Protein AF-A0A6A2WV75-F1 (afdb_monomer)

Organism: Hibiscus syriacus (NCBI:txid106335)

Structure (mmCIF, N/CA/C/O backbone):
data_AF-A0A6A2WV75-F1
#
_entry.id   AF-A0A6A2WV75-F1
#
loop_
_atom_site.group_PDB
_atom_site.id
_atom_site.type_symbol
_atom_site.label_atom_id
_atom_site.label_alt_id
_atom_site.label_comp_id
_atom_site.label_asym_id
_atom_site.label_entity_id
_atom_site.label_seq_id
_atom_site.pdbx_PDB_ins_code
_atom_site.Cartn_x
_atom_site.Cartn_y
_atom_site.Cartn_z
_atom_site.occupancy
_atom_site.B_iso_or_equiv
_atom_site.auth_seq_id
_atom_site.auth_comp_id
_atom_site.auth_asym_id
_atom_site.auth_atom_id
_atom_site.pdbx_PDB_model_num
ATOM 1 N N . MET A 1 1 ? -14.501 -17.070 7.225 1.00 62.25 1 MET A N 1
ATOM 2 C CA . MET A 1 1 ? -13.287 -17.453 6.462 1.00 62.25 1 MET A CA 1
ATOM 3 C C . MET A 1 1 ? -13.401 -17.203 4.954 1.00 62.25 1 MET A C 1
ATOM 5 O O . MET A 1 1 ? -12.520 -16.551 4.418 1.00 62.25 1 MET A O 1
ATOM 9 N N . ARG A 1 2 ? -14.470 -17.632 4.257 1.00 79.38 2 ARG A N 1
ATOM 10 C CA . ARG A 1 2 ? -14.582 -17.502 2.782 1.00 79.38 2 ARG A CA 1
ATOM 11 C C . ARG A 1 2 ? -14.585 -16.052 2.257 1.00 79.38 2 ARG A C 1
ATOM 13 O O . ARG A 1 2 ? -13.868 -15.759 1.312 1.00 79.38 2 ARG A O 1
ATOM 20 N N . VAL A 1 3 ? -15.308 -15.140 2.919 1.00 84.94 3 VAL A N 1
ATOM 21 C CA . VAL A 1 3 ? -15.357 -13.704 2.553 1.00 84.94 3 VAL A CA 1
ATOM 22 C C . VAL A 1 3 ? -14.004 -13.010 2.735 1.00 84.94 3 VAL A C 1
ATOM 24 O O . VAL A 1 3 ? -13.583 -12.259 1.866 1.00 84.94 3 VAL A O 1
ATOM 27 N N . LEU A 1 4 ? -13.288 -13.300 3.828 1.00 85.75 4 LEU A N 1
ATOM 28 C CA . LEU A 1 4 ? -11.970 -12.709 4.098 1.00 85.75 4 LEU A CA 1
ATOM 29 C C . LEU A 1 4 ? -10.937 -13.096 3.029 1.00 85.75 4 LEU A C 1
ATOM 31 O O . LEU A 1 4 ? -10.141 -12.256 2.620 1.00 85.75 4 LEU A O 1
ATOM 35 N N . ASN A 1 5 ? -10.983 -14.338 2.535 1.00 90.38 5 ASN A N 1
ATOM 36 C CA . ASN A 1 5 ? -10.108 -14.785 1.450 1.00 90.38 5 ASN A CA 1
ATOM 37 C C . ASN A 1 5 ? -10.404 -14.051 0.136 1.00 90.38 5 ASN A C 1
ATOM 39 O O . ASN A 1 5 ? -9.467 -13.626 -0.530 1.00 90.38 5 ASN A O 1
ATOM 43 N N . LEU A 1 6 ? -11.681 -13.840 -0.198 1.00 91.94 6 LEU A N 1
ATOM 44 C CA . LEU A 1 6 ? -12.079 -13.083 -1.391 1.00 91.94 6 LEU A CA 1
ATOM 45 C C . LEU A 1 6 ? -11.692 -11.603 -1.295 1.00 91.94 6 LEU A C 1
ATOM 47 O O . LEU A 1 6 ? -11.221 -11.028 -2.270 1.00 91.94 6 LEU A O 1
ATOM 51 N N . ILE A 1 7 ? -11.830 -10.990 -0.114 1.00 91.12 7 ILE A N 1
ATOM 52 C CA . ILE A 1 7 ? -11.356 -9.619 0.121 1.00 91.12 7 ILE A CA 1
ATOM 53 C C . ILE A 1 7 ? -9.837 -9.553 -0.059 1.00 91.12 7 ILE A C 1
ATOM 55 O O . ILE A 1 7 ? -9.338 -8.645 -0.715 1.00 91.12 7 ILE A O 1
ATOM 59 N N . ARG A 1 8 ? -9.090 -10.529 0.467 1.00 91.94 8 ARG A N 1
ATOM 60 C CA . ARG A 1 8 ? -7.637 -10.595 0.268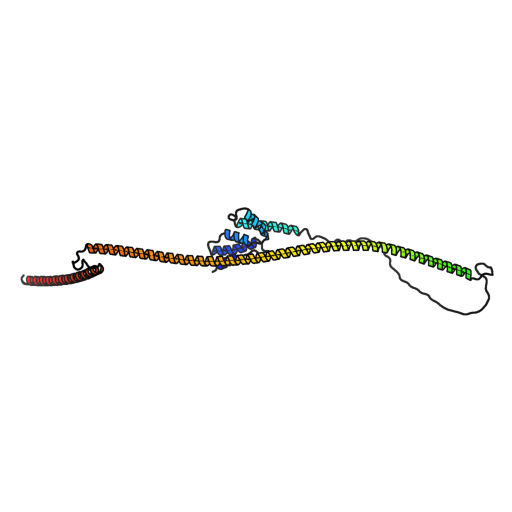 1.00 91.94 8 ARG A CA 1
ATOM 61 C C . ARG A 1 8 ? -7.272 -10.759 -1.209 1.00 91.94 8 ARG A C 1
ATOM 63 O O . ARG A 1 8 ? -6.348 -10.103 -1.675 1.00 91.94 8 ARG A O 1
ATOM 70 N N . GLU A 1 9 ? -7.988 -11.604 -1.944 1.00 92.38 9 GLU A N 1
ATOM 71 C CA . GLU A 1 9 ? -7.785 -11.801 -3.383 1.00 92.38 9 GLU A CA 1
ATOM 72 C C . GLU A 1 9 ? -8.078 -10.528 -4.184 1.00 92.38 9 GLU A C 1
ATOM 74 O O . GLU A 1 9 ? -7.277 -10.161 -5.043 1.00 92.38 9 GLU A O 1
ATOM 79 N N . TYR A 1 10 ? -9.163 -9.819 -3.853 1.00 94.62 10 TYR A N 1
ATOM 80 C CA . TYR A 1 10 ? -9.480 -8.495 -4.390 1.00 94.62 10 TYR A CA 1
ATOM 81 C C . TYR A 1 10 ? -8.347 -7.500 -4.120 1.00 94.62 10 TYR A C 1
ATOM 83 O O . TYR A 1 10 ? -7.915 -6.789 -5.027 1.00 94.62 10 TYR A O 1
ATOM 91 N N . GLU A 1 11 ? -7.819 -7.466 -2.893 1.00 93.94 11 GLU A N 1
ATOM 92 C CA . GLU A 1 11 ? -6.762 -6.517 -2.550 1.00 93.94 11 GLU A CA 1
ATOM 93 C C . GLU A 1 11 ? -5.436 -6.797 -3.265 1.00 93.94 11 GLU A C 1
ATOM 95 O O . GLU A 1 11 ? -4.695 -5.861 -3.564 1.00 93.94 11 GLU A O 1
ATOM 100 N N . MET A 1 12 ? -5.167 -8.050 -3.628 1.00 93.88 12 MET A N 1
ATOM 101 C CA . MET A 1 12 ? -3.982 -8.427 -4.403 1.00 93.88 12 MET A CA 1
ATOM 102 C C . MET A 1 12 ? -4.140 -8.224 -5.919 1.00 93.88 12 MET A C 1
ATOM 104 O O . MET A 1 12 ? -3.159 -8.379 -6.648 1.00 93.88 12 MET A O 1
ATOM 108 N N . GLN A 1 13 ? -5.332 -7.870 -6.420 1.00 94.75 13 GLN A N 1
ATOM 109 C CA . GLN A 1 13 ? -5.526 -7.614 -7.849 1.00 94.75 13 GLN A CA 1
ATOM 110 C C . GLN A 1 13 ? -4.719 -6.398 -8.310 1.00 94.75 13 GLN A C 1
ATOM 112 O O . GLN A 1 13 ? -4.788 -5.318 -7.719 1.00 94.75 13 GLN A O 1
ATOM 117 N N . ARG A 1 14 ? -3.984 -6.586 -9.409 1.00 94.31 14 ARG A N 1
ATOM 118 C CA . ARG A 1 14 ? -3.340 -5.530 -10.194 1.00 94.31 14 ARG A CA 1
ATOM 119 C C . ARG A 1 14 ? -3.461 -5.865 -11.677 1.00 94.31 14 ARG A C 1
ATOM 121 O O . ARG A 1 14 ? -3.489 -7.047 -12.044 1.00 94.31 14 ARG A O 1
ATOM 128 N N . MET A 1 15 ? -3.545 -4.836 -12.509 1.00 95.81 15 MET A N 1
ATOM 129 C CA . MET A 1 15 ? -3.592 -4.998 -13.956 1.00 95.81 15 MET A CA 1
ATOM 130 C C . MET A 1 15 ? -2.183 -5.252 -14.500 1.00 95.81 15 MET A C 1
ATOM 132 O O . MET A 1 15 ? -1.214 -4.647 -14.040 1.00 95.81 15 MET A O 1
ATOM 136 N N . LYS A 1 16 ? -2.051 -6.160 -15.471 1.00 92.38 16 LYS A N 1
ATOM 137 C CA . LYS A 1 16 ? -0.760 -6.428 -16.131 1.00 92.38 16 LYS A CA 1
ATOM 138 C C . LYS A 1 16 ? -0.515 -5.466 -17.294 1.00 92.38 16 LYS A C 1
ATOM 140 O O . LYS A 1 16 ? -1.450 -4.963 -17.912 1.00 92.38 16 LYS A O 1
ATOM 145 N N . GLU A 1 17 ? 0.750 -5.294 -17.677 1.00 88.69 17 GLU A N 1
ATOM 146 C CA . GLU A 1 17 ? 1.106 -4.443 -18.821 1.00 88.69 17 GLU A CA 1
ATOM 147 C C . GLU A 1 17 ? 0.501 -4.924 -20.148 1.00 88.69 17 GLU A C 1
ATOM 149 O O . GLU A 1 17 ? 0.105 -4.107 -20.972 1.00 88.69 17 GLU A O 1
ATOM 154 N N . SER A 1 18 ? 0.385 -6.236 -20.345 1.00 87.12 18 SER A N 1
ATOM 155 C CA . SER A 1 18 ? -0.169 -6.839 -21.564 1.00 87.12 18 SER A CA 1
ATOM 156 C C . SER A 1 18 ? -1.683 -7.054 -21.529 1.00 87.12 18 SER A C 1
ATOM 158 O O . SER A 1 18 ? -2.248 -7.513 -22.513 1.00 87.12 18 SER A O 1
ATOM 160 N N . GLU A 1 19 ? -2.321 -6.817 -20.386 1.00 91.56 19 GLU A N 1
ATOM 161 C CA . GLU A 1 19 ? -3.750 -7.053 -20.192 1.00 91.56 19 GLU A CA 1
ATOM 162 C C . GLU A 1 19 ? -4.569 -5.852 -20.675 1.00 91.56 19 GLU A C 1
ATOM 164 O O . GLU A 1 19 ? -4.123 -4.707 -20.563 1.00 91.56 19 GLU A O 1
ATOM 169 N N . THR A 1 20 ? -5.765 -6.113 -21.202 1.00 93.31 20 THR A N 1
ATOM 170 C 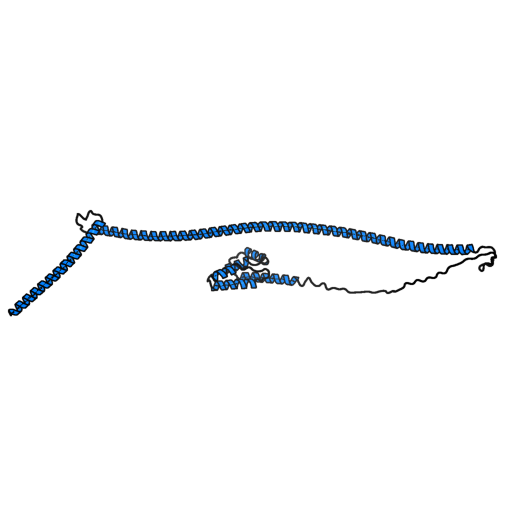CA . THR A 1 20 ? -6.726 -5.073 -21.600 1.00 93.31 20 THR A CA 1
ATOM 171 C C . THR A 1 20 ? -7.576 -4.609 -20.418 1.00 93.31 20 THR A C 1
ATOM 173 O O . THR A 1 20 ? -7.800 -5.350 -19.457 1.00 93.31 20 THR A O 1
ATOM 176 N N . ILE A 1 21 ? -8.109 -3.385 -20.482 1.00 93.88 21 ILE A N 1
A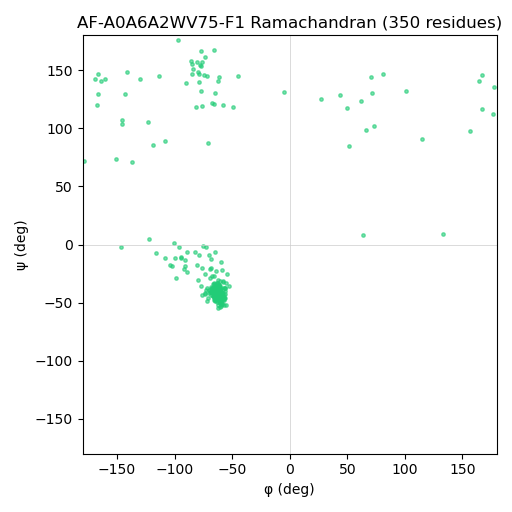TOM 177 C CA . ILE A 1 21 ? -8.971 -2.843 -19.417 1.00 93.88 21 ILE A CA 1
ATOM 178 C C . ILE A 1 21 ? -10.184 -3.743 -19.177 1.00 93.88 21 ILE A C 1
ATOM 180 O O . ILE A 1 21 ? -10.593 -3.939 -18.033 1.00 93.88 21 ILE A O 1
ATOM 184 N N . LYS A 1 22 ? -10.737 -4.320 -20.248 1.00 93.62 22 LYS A N 1
ATOM 185 C CA . LYS A 1 22 ? -11.881 -5.229 -20.174 1.00 93.62 22 LYS A CA 1
ATOM 186 C C . LYS A 1 22 ? -11.548 -6.488 -19.371 1.00 93.62 22 LYS A C 1
ATOM 188 O O . LYS A 1 22 ? -12.220 -6.750 -18.378 1.00 93.62 22 LYS A O 1
ATOM 193 N N . GLU A 1 23 ? -10.483 -7.200 -19.740 1.00 94.25 23 GLU A N 1
ATOM 194 C CA . GLU A 1 23 ? -10.038 -8.424 -19.053 1.00 94.25 23 GLU A CA 1
ATOM 195 C C . GLU A 1 23 ? -9.774 -8.184 -17.562 1.00 94.25 23 GLU A C 1
ATOM 197 O O . GLU A 1 23 ? -10.209 -8.968 -16.710 1.00 94.25 23 GLU A O 1
ATOM 202 N N . TYR A 1 24 ? -9.131 -7.059 -17.239 1.00 96.50 24 TYR A N 1
ATOM 203 C CA . TYR A 1 24 ? -8.875 -6.679 -15.856 1.00 96.50 24 TYR A CA 1
ATOM 204 C C . TYR A 1 24 ? -10.171 -6.390 -15.090 1.00 96.50 24 TYR A C 1
ATOM 206 O O . TYR A 1 24 ? -10.371 -6.895 -13.981 1.00 96.50 24 TYR A O 1
ATOM 214 N N . SER A 1 25 ? -11.068 -5.599 -15.687 1.00 95.19 25 SER A N 1
ATOM 215 C CA . SER A 1 25 ? -12.339 -5.233 -15.065 1.00 95.19 25 SER A CA 1
ATOM 216 C C . SER A 1 25 ? -13.241 -6.445 -14.828 1.00 95.19 25 SER A C 1
ATOM 218 O O . SER A 1 25 ? -13.829 -6.552 -13.754 1.00 95.19 25 SER A O 1
ATOM 220 N N . ASP A 1 26 ? -13.273 -7.401 -15.762 1.00 95.62 26 ASP A N 1
ATOM 221 C CA . ASP A 1 26 ? -14.077 -8.622 -15.666 1.00 95.62 26 ASP A CA 1
ATOM 222 C C . ASP A 1 26 ? -13.586 -9.517 -14.516 1.00 95.62 26 ASP A C 1
ATOM 224 O O . ASP A 1 26 ? -14.380 -10.001 -13.704 1.00 95.62 26 ASP A O 1
ATOM 228 N N . ARG A 1 27 ? -12.262 -9.682 -14.381 1.00 96.19 27 ARG A N 1
ATOM 229 C CA . ARG A 1 27 ? -11.648 -10.394 -13.248 1.00 96.19 27 ARG A CA 1
ATOM 230 C C . ARG A 1 27 ? -11.976 -9.739 -11.911 1.00 96.19 27 ARG A C 1
ATOM 232 O O . ARG A 1 27 ? -12.384 -10.423 -10.971 1.00 96.19 27 ARG A O 1
ATOM 239 N N . LEU A 1 28 ? -11.782 -8.424 -11.819 1.00 95.38 28 LEU A N 1
ATOM 240 C CA . LEU A 1 28 ? -12.013 -7.670 -10.591 1.00 95.38 28 LEU A CA 1
ATOM 241 C C . LEU A 1 28 ? -13.490 -7.755 -10.174 1.00 95.38 28 LEU A C 1
ATOM 243 O O . LEU A 1 28 ? -13.793 -8.068 -9.022 1.00 95.38 28 LEU A O 1
ATOM 247 N N . LEU A 1 29 ? -14.406 -7.557 -11.126 1.00 95.06 29 LEU A N 1
ATOM 248 C CA . LEU A 1 29 ? -15.849 -7.643 -10.905 1.00 95.06 29 LEU A CA 1
ATOM 249 C C . LEU A 1 29 ? -16.314 -9.053 -10.549 1.00 95.06 29 LEU A C 1
ATOM 251 O O . LEU A 1 29 ? -17.213 -9.189 -9.723 1.00 95.06 29 LEU A O 1
ATOM 255 N N . SER A 1 30 ? -15.694 -10.101 -11.095 1.00 95.88 30 SER A N 1
ATOM 256 C CA . SER A 1 30 ? -15.989 -11.484 -10.707 1.00 95.88 30 SER A CA 1
ATOM 257 C C . SER A 1 30 ? -15.778 -11.704 -9.203 1.00 95.88 30 SER A C 1
ATOM 259 O O . SER A 1 30 ? -16.663 -12.231 -8.525 1.00 95.88 30 SER A O 1
ATOM 261 N N . ILE A 1 31 ? -14.656 -11.227 -8.651 1.00 93.75 31 ILE A N 1
ATOM 262 C CA . ILE A 1 31 ? -14.369 -11.325 -7.209 1.00 93.75 31 ILE A CA 1
ATOM 263 C C . ILE A 1 31 ? -15.360 -10.473 -6.410 1.00 93.75 31 ILE A C 1
ATOM 265 O O . ILE A 1 31 ? -15.935 -10.945 -5.430 1.00 93.75 31 ILE A O 1
ATOM 269 N N . VAL A 1 32 ? -15.610 -9.232 -6.840 1.00 93.69 32 VAL A N 1
ATOM 270 C CA . VAL A 1 32 ? -16.555 -8.330 -6.161 1.00 93.69 32 VAL A CA 1
ATOM 271 C C . VAL A 1 32 ? -17.964 -8.917 -6.121 1.00 93.69 32 VAL A C 1
ATOM 273 O O . VAL A 1 32 ? -18.617 -8.862 -5.081 1.00 93.69 32 VAL A O 1
ATOM 276 N N . ASN A 1 33 ? -18.431 -9.520 -7.212 1.00 93.31 33 ASN A N 1
ATOM 277 C CA . ASN A 1 33 ? -19.741 -10.160 -7.268 1.00 93.31 33 ASN A CA 1
ATOM 278 C C . ASN A 1 33 ? -19.823 -11.340 -6.292 1.00 93.31 33 ASN A C 1
ATOM 280 O O . ASN A 1 33 ? -20.816 -11.474 -5.581 1.00 93.31 33 ASN A O 1
ATOM 284 N N . GLN A 1 34 ? -18.763 -12.144 -6.167 1.00 91.25 34 GLN A N 1
ATOM 285 C CA . GLN A 1 34 ? -18.698 -13.205 -5.156 1.00 91.25 34 GLN A CA 1
ATOM 286 C C . GLN A 1 34 ? -18.712 -12.652 -3.724 1.00 91.25 34 GLN A C 1
ATOM 288 O O . GLN A 1 34 ? -19.365 -13.226 -2.852 1.00 91.25 34 GLN A O 1
ATOM 293 N N . VAL A 1 35 ? -18.041 -11.523 -3.474 1.00 91.19 35 VAL A N 1
ATOM 294 C CA . VAL A 1 35 ? -18.087 -10.838 -2.173 1.00 91.19 35 VAL A CA 1
ATOM 295 C C . VAL A 1 35 ? -19.493 -10.313 -1.885 1.00 91.19 35 VAL A C 1
ATOM 297 O O . VAL A 1 35 ? -19.997 -10.562 -0.796 1.00 91.19 35 VAL A O 1
ATOM 300 N N . ARG A 1 36 ? -20.154 -9.665 -2.853 1.00 92.19 36 ARG A N 1
ATOM 301 C CA . ARG A 1 36 ? -21.524 -9.127 -2.729 1.00 92.19 36 ARG A CA 1
ATOM 302 C C . ARG A 1 36 ? -22.579 -10.201 -2.466 1.00 92.19 36 ARG A C 1
ATOM 304 O O . ARG A 1 36 ? -23.545 -9.955 -1.753 1.00 92.19 36 ARG A O 1
ATOM 311 N N . LEU A 1 37 ? -22.394 -11.399 -3.020 1.00 89.75 37 LEU A N 1
ATOM 312 C CA . LEU A 1 37 ? -23.280 -12.539 -2.759 1.00 89.75 37 LEU A CA 1
ATOM 313 C C . LEU A 1 37 ? -23.157 -13.065 -1.321 1.00 89.75 37 LEU A C 1
ATOM 315 O O . LEU A 1 37 ? -24.113 -13.619 -0.787 1.00 89.75 37 LEU A O 1
ATOM 319 N N . LEU A 1 38 ? -21.985 -12.911 -0.698 1.00 85.31 38 LEU A N 1
ATOM 320 C CA . LEU A 1 38 ? -21.694 -13.423 0.644 1.00 85.31 38 LEU A CA 1
ATOM 321 C C . LEU A 1 38 ? -21.745 -12.343 1.739 1.00 85.31 38 LEU A C 1
ATOM 323 O O . LEU A 1 38 ? -21.825 -12.675 2.920 1.00 85.31 38 LEU A O 1
ATOM 327 N N . SER A 1 39 ? -21.668 -11.067 1.364 1.00 72.06 39 SER A N 1
ATOM 328 C CA . SER A 1 39 ? -21.646 -9.896 2.239 1.00 72.06 39 SER A CA 1
ATOM 329 C C . SER A 1 39 ? -22.437 -8.771 1.578 1.00 72.06 39 SER A C 1
ATOM 331 O O . SER A 1 39 ? -22.193 -8.450 0.420 1.00 72.06 39 SER A O 1
ATOM 333 N N . LYS A 1 40 ? -23.376 -8.155 2.303 1.00 62.78 40 LYS A N 1
ATOM 334 C CA . LYS A 1 40 ? -24.349 -7.214 1.721 1.00 62.78 40 LYS A CA 1
ATOM 335 C C . LYS A 1 40 ? -23.727 -5.897 1.224 1.00 62.78 40 LYS A C 1
ATOM 337 O O . LYS A 1 40 ? -24.304 -5.258 0.350 1.00 62.78 40 LYS A O 1
ATOM 342 N N . ASP A 1 41 ? -22.529 -5.545 1.699 1.00 76.00 41 ASP A N 1
ATOM 343 C CA . ASP A 1 41 ? -21.952 -4.215 1.487 1.00 76.00 41 ASP A CA 1
ATOM 344 C C . ASP A 1 41 ? -20.578 -4.266 0.790 1.00 76.00 41 ASP A C 1
ATOM 346 O O . ASP A 1 41 ? -19.555 -4.594 1.394 1.00 76.00 41 ASP A O 1
ATOM 350 N N . PHE A 1 42 ? -20.547 -3.906 -0.500 1.00 87.12 42 PHE A N 1
ATOM 351 C CA . PHE A 1 42 ? -19.320 -3.608 -1.252 1.00 87.12 42 PHE A CA 1
ATOM 352 C C . PHE A 1 42 ? -19.608 -2.501 -2.276 1.00 87.12 42 PHE A C 1
ATOM 354 O O . PHE A 1 42 ? -20.274 -2.746 -3.285 1.00 87.12 42 PHE A O 1
ATOM 361 N N . SER A 1 43 ? -19.166 -1.271 -2.000 1.00 90.88 43 SER A N 1
ATOM 362 C CA . SER A 1 43 ? -19.543 -0.075 -2.767 1.00 90.88 43 SER A CA 1
ATOM 363 C C . SER A 1 43 ? -18.777 0.066 -4.087 1.00 90.88 43 SER A C 1
ATOM 365 O O . SER A 1 43 ? -17.593 -0.261 -4.164 1.00 90.88 43 SER A O 1
ATOM 367 N N . ASP A 1 44 ? -19.429 0.620 -5.116 1.00 90.38 44 ASP A N 1
ATOM 368 C CA . ASP A 1 44 ? -18.791 0.898 -6.416 1.00 90.38 44 ASP A CA 1
ATOM 369 C C . ASP A 1 44 ? -17.646 1.913 -6.302 1.00 90.38 44 ASP A C 1
ATOM 371 O O . ASP A 1 44 ? -16.648 1.800 -7.008 1.00 90.38 44 ASP A O 1
ATOM 375 N N . SER A 1 45 ? -17.731 2.844 -5.345 1.00 90.25 45 SER A N 1
ATOM 376 C CA . SER A 1 45 ? -16.658 3.799 -5.040 1.00 90.25 45 SER A CA 1
ATOM 377 C C . SER A 1 45 ? -15.334 3.100 -4.697 1.00 90.25 45 SER A C 1
ATOM 379 O O . SER A 1 45 ? -14.276 3.503 -5.182 1.00 90.25 45 SER A O 1
ATOM 381 N N . ARG A 1 46 ? -15.380 1.989 -3.944 1.00 91.12 46 ARG A N 1
ATOM 382 C CA . ARG A 1 46 ? -14.181 1.197 -3.623 1.00 91.12 46 ARG A CA 1
ATOM 383 C C . ARG A 1 46 ? -13.587 0.524 -4.863 1.00 91.12 46 ARG A C 1
ATOM 385 O O . ARG A 1 46 ? -12.370 0.377 -4.950 1.00 91.12 46 ARG A O 1
ATOM 392 N N . ILE A 1 47 ? -14.431 0.123 -5.813 1.00 92.81 47 ILE A N 1
ATOM 393 C CA . ILE A 1 47 ? -14.012 -0.499 -7.077 1.00 92.81 47 ILE A CA 1
ATOM 394 C C . ILE A 1 47 ? -13.340 0.544 -7.971 1.00 92.81 47 ILE A C 1
ATOM 396 O O . ILE A 1 47 ? -12.256 0.297 -8.491 1.00 92.81 47 ILE A O 1
ATOM 400 N N . VAL A 1 48 ? -13.947 1.726 -8.092 1.00 91.44 48 VAL A N 1
ATOM 401 C CA . VAL A 1 48 ? -13.402 2.874 -8.832 1.00 91.44 48 VAL A CA 1
ATOM 402 C C . VAL A 1 48 ? -12.008 3.237 -8.322 1.00 91.44 48 VAL A C 1
ATOM 404 O O . VAL A 1 48 ? -11.059 3.260 -9.104 1.00 91.44 48 VAL A O 1
ATOM 407 N N . GLN A 1 49 ? -11.854 3.423 -7.006 1.00 90.94 49 GLN A N 1
ATOM 408 C CA . GLN A 1 49 ? -10.551 3.705 -6.392 1.00 90.94 49 GLN A CA 1
ATOM 409 C C . GLN A 1 49 ? -9.539 2.589 -6.663 1.00 90.94 49 GLN A C 1
ATOM 411 O O . GLN A 1 49 ? -8.390 2.863 -7.005 1.00 90.94 49 GLN A O 1
ATOM 416 N N . LYS A 1 50 ? -9.965 1.322 -6.555 1.00 94.25 50 LYS A N 1
ATOM 417 C CA . LYS A 1 50 ? -9.090 0.183 -6.836 1.00 94.25 50 LYS A CA 1
ATOM 418 C C . LYS A 1 50 ? -8.575 0.222 -8.265 1.00 94.25 50 LYS A C 1
ATOM 420 O O . LYS A 1 50 ? -7.374 0.064 -8.451 1.00 94.25 50 LYS A O 1
ATOM 425 N N . ILE A 1 51 ? -9.441 0.452 -9.251 1.00 93.62 51 ILE A N 1
ATOM 426 C CA . ILE A 1 51 ? -9.055 0.530 -10.664 1.00 93.62 51 ILE A CA 1
ATOM 427 C C . ILE A 1 51 ? -8.035 1.653 -10.865 1.00 93.62 51 ILE A C 1
ATOM 429 O O . ILE A 1 51 ? -6.946 1.377 -11.353 1.00 93.62 51 ILE A O 1
ATOM 433 N N . LEU A 1 52 ? -8.324 2.873 -10.409 1.00 91.12 52 LEU A N 1
ATOM 434 C CA . LEU A 1 52 ? -7.431 4.026 -10.590 1.00 91.12 52 LEU A CA 1
ATOM 435 C C . LEU A 1 52 ? -6.017 3.795 -10.029 1.00 91.12 52 LEU A C 1
ATOM 437 O O . LEU A 1 52 ? -5.045 4.184 -10.661 1.00 91.12 52 LEU A O 1
ATOM 441 N N . VAL A 1 53 ? -5.891 3.104 -8.891 1.00 93.19 53 VAL A N 1
ATOM 442 C CA . VAL A 1 53 ? -4.593 2.831 -8.238 1.00 93.19 53 VAL A CA 1
ATOM 443 C C . VAL A 1 53 ? -3.835 1.645 -8.862 1.00 93.19 53 VAL A C 1
ATOM 445 O O . VAL A 1 53 ? -2.641 1.463 -8.624 1.00 93.19 53 VAL A O 1
ATOM 448 N N . THR A 1 54 ? -4.509 0.780 -9.623 1.00 95.19 54 THR A N 1
ATOM 449 C CA . THR A 1 54 ? -3.946 -0.515 -10.062 1.00 95.19 54 THR A CA 1
ATOM 450 C C . THR A 1 54 ? -3.769 -0.663 -11.566 1.00 95.19 54 THR A C 1
ATOM 452 O O . THR A 1 54 ? -3.184 -1.664 -11.994 1.00 95.19 54 THR A O 1
ATOM 455 N N . ILE A 1 55 ? -4.260 0.294 -12.355 1.00 93.94 55 ILE A N 1
ATOM 456 C CA . ILE A 1 55 ? -4.032 0.339 -13.800 1.00 93.94 55 ILE A CA 1
ATOM 457 C C . ILE A 1 55 ? -2.614 0.849 -14.134 1.00 93.94 55 ILE A C 1
ATOM 459 O O . ILE A 1 55 ? -2.026 1.576 -13.337 1.00 93.94 55 ILE A O 1
ATOM 463 N N . PRO A 1 56 ? -2.033 0.470 -15.289 1.00 92.94 56 PRO A N 1
ATOM 464 C CA . PRO A 1 56 ? -0.644 0.803 -15.622 1.00 92.94 56 PRO A CA 1
ATOM 465 C C . PRO A 1 56 ? -0.407 2.273 -16.009 1.00 92.94 56 PRO A C 1
ATOM 467 O O . PRO A 1 56 ? -1.322 2.955 -16.474 1.00 92.94 56 PRO A O 1
ATOM 470 N N . GLU A 1 57 ? 0.856 2.718 -15.950 1.00 90.31 57 GLU A N 1
ATOM 471 C CA . GLU A 1 57 ? 1.310 4.110 -16.188 1.00 90.31 57 GLU A CA 1
ATOM 472 C C . GLU A 1 57 ? 0.858 4.694 -17.541 1.00 90.31 57 GLU A C 1
ATOM 474 O O . GLU A 1 57 ? 0.666 5.897 -17.703 1.00 90.31 57 GLU A O 1
ATOM 479 N N . ARG A 1 58 ? 0.588 3.854 -18.543 1.00 87.69 58 ARG A N 1
ATOM 480 C CA . ARG A 1 58 ? 0.037 4.307 -19.834 1.00 87.69 58 ARG A CA 1
ATOM 481 C C . ARG A 1 58 ? -1.321 5.023 -19.726 1.00 87.69 58 ARG A C 1
ATOM 483 O O . ARG A 1 58 ? -1.737 5.662 -20.694 1.00 87.69 58 ARG A O 1
ATOM 490 N N . PHE A 1 59 ? -2.010 4.913 -18.589 1.00 90.31 59 PHE A N 1
ATOM 491 C CA . PHE A 1 59 ? -3.254 5.621 -18.289 1.00 90.31 59 PHE A CA 1
ATOM 492 C C . PHE A 1 59 ? -3.056 6.852 -17.386 1.00 90.31 59 PHE A C 1
ATOM 494 O O . PHE A 1 59 ? -4.030 7.555 -17.130 1.00 90.31 59 PHE A O 1
ATOM 501 N N . GLU A 1 60 ? -1.824 7.180 -16.979 1.00 87.75 60 GLU A N 1
ATOM 502 C CA . GLU A 1 60 ? -1.523 8.248 -16.009 1.00 87.75 60 GLU A CA 1
ATOM 503 C C . GLU A 1 60 ? -2.074 9.609 -16.446 1.00 87.75 60 GLU A C 1
ATOM 505 O O . GLU A 1 60 ? -2.781 10.281 -15.704 1.00 87.75 60 GLU A O 1
ATOM 510 N N . SER A 1 61 ? -1.868 9.972 -17.716 1.00 84.75 61 SER A N 1
ATOM 511 C CA . SER A 1 61 ? -2.413 11.215 -18.288 1.00 84.75 61 SER A CA 1
ATOM 512 C C . SER A 1 61 ? -3.944 11.322 -18.196 1.00 84.75 61 SER A C 1
ATOM 514 O O . SER A 1 61 ? -4.484 12.423 -18.055 1.00 84.75 61 SER A O 1
ATOM 516 N N . MET A 1 62 ? -4.653 10.190 -18.263 1.00 85.94 62 MET A N 1
ATOM 517 C CA . MET A 1 62 ? -6.105 10.136 -18.106 1.00 85.94 62 MET A CA 1
ATOM 518 C C . MET A 1 62 ? -6.490 10.280 -16.633 1.00 85.94 62 MET A C 1
ATOM 520 O O . MET A 1 62 ? -7.408 11.040 -16.341 1.00 85.94 62 MET A O 1
ATOM 524 N N . ILE A 1 63 ? -5.777 9.605 -15.722 1.00 86.06 63 ILE A N 1
ATOM 525 C CA . ILE A 1 63 ? -5.974 9.726 -14.269 1.00 86.06 63 ILE A CA 1
ATOM 526 C C . ILE A 1 63 ? -5.804 11.188 -13.845 1.00 86.06 63 ILE A C 1
ATOM 528 O O . ILE A 1 63 ? -6.732 11.760 -13.281 1.00 86.06 63 ILE A O 1
ATOM 532 N N . SER A 1 64 ? -4.699 11.840 -14.225 1.00 85.88 64 SER A N 1
ATOM 533 C CA . SER A 1 64 ? -4.464 13.255 -13.905 1.00 85.88 64 SER A CA 1
ATOM 534 C C . SER A 1 64 ? -5.545 14.175 -14.483 1.00 85.88 64 SER A C 1
ATOM 536 O O . SER A 1 64 ? -5.933 15.161 -13.861 1.00 85.88 64 SER A O 1
ATOM 538 N N . SER A 1 65 ? -6.055 13.878 -15.683 1.00 82.25 65 SER A N 1
ATOM 539 C CA . SER A 1 65 ? -7.157 14.651 -16.276 1.00 82.25 65 SER A CA 1
ATOM 540 C C . SER A 1 65 ? -8.453 14.481 -15.479 1.00 82.25 65 SER A C 1
ATOM 542 O O . SER A 1 65 ? -9.174 15.452 -15.255 1.00 82.25 65 SER A O 1
ATOM 544 N N . LEU A 1 66 ? -8.720 13.260 -15.013 1.00 80.06 66 LEU A N 1
ATOM 545 C CA . LEU A 1 66 ? -9.873 12.926 -14.190 1.00 80.06 66 LEU A CA 1
ATOM 546 C C . LEU A 1 66 ? -9.813 13.657 -12.840 1.00 80.06 66 LEU A C 1
ATOM 548 O O . LEU A 1 66 ? -10.781 14.311 -12.457 1.00 80.06 66 LEU A O 1
ATOM 552 N N . GLU A 1 67 ? -8.661 13.612 -12.165 1.00 77.94 67 GLU A N 1
ATOM 553 C CA . GLU A 1 67 ? -8.404 14.284 -10.882 1.00 77.94 67 GLU A CA 1
ATOM 554 C C . GLU A 1 67 ? -8.588 15.803 -10.974 1.00 77.94 67 GLU A C 1
ATOM 556 O O . GLU A 1 67 ? -9.240 16.410 -10.122 1.00 77.94 67 GLU A O 1
ATOM 561 N N . ASN A 1 68 ? -8.077 16.416 -12.044 1.00 75.44 68 ASN A N 1
ATOM 562 C CA . ASN A 1 68 ? -8.156 17.861 -12.256 1.00 75.44 68 ASN A CA 1
ATOM 563 C C . ASN A 1 68 ? -9.557 18.348 -12.658 1.00 75.44 68 ASN A C 1
ATOM 565 O O . ASN A 1 68 ? -9.893 19.507 -12.414 1.00 75.44 68 ASN A O 1
ATOM 569 N N . SER A 1 69 ? -10.381 17.487 -13.264 1.00 71.19 69 SER A N 1
ATOM 570 C CA . SER A 1 69 ? -11.703 17.866 -13.785 1.00 71.19 69 SER A CA 1
ATOM 571 C C . SER A 1 69 ? -12.793 18.061 -12.720 1.00 71.19 69 SER A C 1
ATOM 573 O O . SER A 1 69 ? -13.884 18.487 -13.077 1.00 71.19 69 SER A O 1
ATOM 575 N N . LYS A 1 70 ? -12.477 17.843 -11.429 1.00 55.03 70 LYS A N 1
ATOM 576 C CA . LYS A 1 70 ? -13.394 17.945 -10.275 1.00 55.03 70 LYS A CA 1
ATOM 577 C C . LYS A 1 70 ? -14.688 17.148 -10.474 1.00 55.03 70 LYS A C 1
ATOM 579 O O . LYS A 1 70 ? -15.700 17.705 -10.858 1.00 55.03 70 LYS A O 1
ATOM 584 N N . ASP A 1 71 ? -14.621 15.859 -10.149 1.00 54.16 71 ASP A N 1
ATOM 585 C CA . ASP A 1 71 ? -15.613 15.157 -9.317 1.00 54.16 71 ASP A CA 1
ATOM 586 C C . ASP A 1 71 ? -15.193 13.681 -9.129 1.00 54.16 71 ASP A C 1
ATOM 588 O O . ASP A 1 71 ? -15.794 12.738 -9.645 1.00 54.16 71 ASP A O 1
ATOM 592 N N . MET A 1 72 ? -14.140 13.444 -8.335 1.00 58.06 72 MET A N 1
ATOM 593 C CA . MET A 1 72 ? -13.727 12.079 -7.943 1.00 58.06 72 MET A CA 1
ATOM 594 C C . MET A 1 72 ? -14.835 11.311 -7.198 1.00 58.06 72 MET A C 1
ATOM 596 O O . MET A 1 72 ? -14.820 10.084 -7.149 1.00 58.06 72 MET A O 1
ATOM 600 N N . SER A 1 73 ? -15.793 12.032 -6.606 1.00 61.38 73 SER A N 1
ATOM 601 C CA . SER A 1 73 ? -16.941 11.473 -5.891 1.00 61.38 73 SER A CA 1
ATOM 602 C C . SER A 1 73 ? -18.180 11.242 -6.761 1.00 61.38 73 SER A C 1
ATOM 604 O O . SER A 1 73 ? -19.091 10.567 -6.288 1.00 61.38 73 SER A O 1
ATOM 606 N N . SER A 1 74 ? -18.246 11.780 -7.988 1.00 70.25 74 SER A N 1
ATOM 607 C CA . SER A 1 74 ? -19.415 11.610 -8.869 1.00 70.25 74 SER A CA 1
ATOM 608 C C . SER A 1 74 ? -19.193 10.610 -9.999 1.00 70.25 74 SER A C 1
ATOM 610 O O . SER A 1 74 ? -20.177 10.160 -10.581 1.00 70.25 74 SER A O 1
ATOM 612 N N . ILE A 1 75 ? -17.940 10.259 -10.318 1.00 82.44 75 ILE A N 1
ATOM 613 C CA . ILE A 1 75 ? -17.680 9.330 -11.415 1.00 82.44 75 ILE A CA 1
ATOM 614 C C . ILE A 1 75 ? -18.216 7.937 -11.092 1.00 82.44 75 ILE A C 1
ATOM 616 O O . ILE A 1 75 ? -17.828 7.280 -10.121 1.00 82.44 75 ILE A O 1
ATOM 620 N N . THR A 1 76 ? -19.120 7.469 -11.942 1.00 88.50 76 THR A N 1
ATOM 621 C CA . THR A 1 76 ? -19.666 6.122 -11.840 1.00 88.50 76 THR A CA 1
ATOM 622 C C . THR A 1 76 ? -18.670 5.099 -12.382 1.00 88.50 76 THR A C 1
ATOM 624 O O . THR A 1 76 ? -17.844 5.381 -13.255 1.00 88.50 76 THR A O 1
ATOM 627 N N . LEU A 1 77 ? -18.764 3.856 -11.902 1.00 90.44 77 LEU A N 1
ATOM 628 C CA . LEU A 1 77 ? -17.918 2.763 -12.389 1.00 90.44 77 LEU A CA 1
ATOM 629 C C . LEU A 1 77 ? -18.031 2.575 -13.914 1.00 90.44 77 LEU A C 1
ATOM 631 O O . LEU A 1 77 ? -17.033 2.311 -14.582 1.00 90.44 77 LEU A O 1
ATOM 635 N N . ALA A 1 78 ? -19.234 2.742 -14.466 1.00 89.38 78 ALA A N 1
ATOM 636 C CA . ALA A 1 78 ? -19.482 2.616 -15.897 1.00 89.38 78 ALA A CA 1
ATOM 637 C C . ALA A 1 78 ? -18.793 3.727 -16.705 1.00 89.38 78 ALA A C 1
ATOM 639 O O . ALA A 1 78 ? -18.161 3.442 -17.721 1.00 89.38 78 ALA A O 1
ATOM 640 N N . GLU A 1 79 ? -18.872 4.979 -16.248 1.00 88.81 79 GLU A N 1
ATOM 641 C CA . GLU A 1 79 ? -18.195 6.110 -16.894 1.00 88.81 79 GLU A CA 1
ATOM 642 C C . GLU A 1 79 ? -16.678 5.922 -16.904 1.00 88.81 79 GLU A C 1
ATOM 644 O O . GLU A 1 79 ? -16.050 6.102 -17.950 1.00 88.81 79 GLU A O 1
ATOM 649 N N . LEU A 1 80 ? -16.097 5.482 -15.781 1.00 91.00 80 LEU A N 1
ATOM 650 C CA . LEU A 1 80 ? -14.666 5.197 -15.693 1.00 91.00 80 LEU A CA 1
ATOM 651 C C . LEU A 1 80 ? -14.243 4.112 -16.693 1.00 91.00 80 LEU A C 1
ATOM 653 O O . LEU A 1 80 ? -13.295 4.309 -17.454 1.00 91.00 80 LEU A O 1
ATOM 657 N N . LEU A 1 81 ? -14.940 2.972 -16.707 1.00 92.50 81 LEU A N 1
ATOM 658 C CA . LEU A 1 81 ? -14.602 1.854 -17.592 1.00 92.50 81 LEU A CA 1
ATOM 659 C C . LEU A 1 81 ? -14.734 2.237 -19.067 1.00 92.50 81 LEU A C 1
ATOM 661 O O . LEU A 1 81 ? -13.833 1.946 -19.853 1.00 92.50 81 LEU A O 1
ATOM 665 N N . ASN A 1 82 ? -15.801 2.949 -19.432 1.00 92.00 82 ASN A N 1
ATOM 666 C CA . ASN A 1 82 ? -16.000 3.432 -20.796 1.00 92.00 82 ASN A CA 1
ATOM 667 C C . ASN A 1 82 ? -14.895 4.411 -21.214 1.00 92.00 82 ASN A C 1
ATOM 669 O O . ASN A 1 82 ? -14.372 4.314 -22.326 1.00 92.00 82 ASN A O 1
ATOM 673 N N . ALA A 1 83 ? -14.497 5.329 -20.330 1.00 89.88 83 ALA A N 1
ATOM 674 C CA . ALA A 1 83 ? -13.436 6.290 -20.612 1.00 89.88 83 ALA A CA 1
ATOM 675 C C . ALA A 1 83 ? -12.067 5.608 -20.789 1.00 89.88 83 ALA A C 1
ATOM 677 O O . ALA A 1 83 ? -11.340 5.917 -21.740 1.00 89.88 83 ALA A O 1
ATOM 678 N N . LEU A 1 84 ? -11.737 4.646 -19.921 1.00 91.88 84 LEU A N 1
ATOM 679 C CA . LEU A 1 84 ? -10.501 3.864 -20.002 1.00 91.88 84 LEU A CA 1
ATOM 680 C C . LEU A 1 84 ? -10.454 2.999 -21.267 1.00 91.88 84 LEU A C 1
ATOM 682 O O . LEU A 1 84 ? -9.449 3.011 -21.979 1.00 91.88 84 LEU A O 1
ATOM 686 N N . GLN A 1 85 ? -11.548 2.310 -21.601 1.00 92.69 85 GLN A N 1
ATOM 687 C CA . GLN A 1 85 ? -11.644 1.513 -22.826 1.00 92.69 85 GLN A CA 1
ATOM 688 C C . GLN A 1 85 ? -11.552 2.388 -24.079 1.00 92.69 85 GLN A C 1
ATOM 690 O O . GLN A 1 85 ? -10.803 2.063 -24.998 1.00 92.69 85 GLN A O 1
ATOM 695 N N . ALA A 1 86 ? -12.238 3.535 -24.118 1.00 89.75 86 ALA A N 1
ATOM 696 C CA . ALA A 1 86 ? -12.141 4.470 -25.237 1.00 89.75 86 ALA A CA 1
ATOM 697 C C . ALA A 1 86 ? -10.706 4.995 -25.423 1.00 89.75 86 ALA A C 1
ATOM 699 O O . ALA A 1 86 ? -10.227 5.125 -26.552 1.00 89.75 86 ALA A O 1
ATOM 700 N N . GLN A 1 87 ? -9.994 5.270 -24.326 1.00 89.31 87 GLN A N 1
ATOM 701 C CA . GLN A 1 87 ? -8.593 5.683 -24.377 1.00 89.31 87 GLN A CA 1
ATOM 702 C C . GLN A 1 87 ? -7.672 4.562 -24.875 1.00 89.31 87 GLN A C 1
ATOM 704 O O . GLN A 1 87 ? -6.794 4.819 -25.702 1.00 89.31 87 GLN A O 1
ATOM 709 N N . GLU A 1 88 ? -7.893 3.328 -24.422 1.00 91.31 88 GLU A N 1
ATOM 710 C CA . GLU A 1 88 ? -7.161 2.147 -24.883 1.00 91.31 88 GLU A CA 1
ATOM 711 C C . GLU A 1 88 ? -7.363 1.914 -26.390 1.00 91.31 88 GLU A C 1
ATOM 713 O O . GLU A 1 88 ? -6.382 1.781 -27.122 1.00 91.31 88 GLU A O 1
ATOM 718 N N . GLN A 1 89 ? -8.603 2.006 -26.883 1.00 87.94 89 GLN A N 1
ATOM 719 C CA . GLN A 1 89 ? -8.928 1.909 -28.313 1.00 87.94 89 GLN A CA 1
ATOM 720 C C . GLN A 1 89 ? -8.256 3.014 -29.142 1.00 87.94 89 GLN A C 1
ATOM 722 O O . GLN A 1 89 ? -7.624 2.737 -30.162 1.00 87.94 89 GLN A O 1
ATOM 727 N N . ARG A 1 90 ? -8.295 4.276 -28.683 1.00 87.06 90 ARG A N 1
ATOM 728 C CA . ARG A 1 90 ? -7.592 5.389 -29.355 1.00 87.06 90 ARG A CA 1
ATOM 729 C C . ARG A 1 90 ? -6.079 5.180 -29.425 1.00 87.06 90 ARG A C 1
ATOM 731 O O . ARG A 1 90 ? -5.439 5.685 -30.348 1.00 87.06 90 ARG A O 1
ATOM 738 N N . ARG A 1 91 ? -5.481 4.502 -28.441 1.00 84.50 91 ARG A N 1
ATOM 739 C CA . ARG A 1 91 ? -4.048 4.177 -28.442 1.00 84.50 91 ARG A CA 1
ATOM 740 C C . ARG A 1 91 ? -3.735 3.065 -29.441 1.00 84.50 91 ARG A C 1
ATOM 742 O O . ARG A 1 91 ? -2.761 3.197 -30.176 1.00 84.50 91 ARG A O 1
ATOM 749 N N . LEU A 1 92 ? -4.571 2.026 -29.496 1.00 82.81 92 LEU A N 1
ATOM 750 C CA . LEU A 1 92 ? -4.429 0.916 -30.443 1.00 82.81 92 LEU A CA 1
ATOM 751 C C . LEU A 1 92 ? -4.484 1.404 -31.897 1.00 82.81 92 LEU A C 1
ATOM 753 O O . LEU A 1 92 ? -3.543 1.149 -32.641 1.00 82.81 92 LEU A O 1
ATOM 757 N N . MET A 1 93 ? -5.472 2.233 -32.254 1.00 81.88 93 MET A N 1
ATOM 758 C CA . MET A 1 93 ? -5.615 2.778 -33.617 1.00 81.88 93 MET A CA 1
ATOM 759 C C . MET A 1 93 ? -4.388 3.581 -34.093 1.00 81.88 93 MET A C 1
ATOM 761 O O . MET A 1 93 ? -4.066 3.595 -35.278 1.00 81.88 93 MET A O 1
ATOM 765 N N . ARG A 1 94 ? -3.672 4.258 -33.181 1.00 80.62 94 ARG A N 1
ATOM 766 C CA . ARG A 1 94 ? -2.439 5.001 -33.519 1.00 80.62 94 ARG A CA 1
ATOM 767 C C . ARG A 1 94 ? -1.213 4.094 -33.653 1.00 80.62 94 ARG A C 1
ATOM 769 O O . ARG A 1 94 ? -0.299 4.417 -34.408 1.00 80.62 94 ARG A O 1
ATOM 776 N N . LEU A 1 95 ? -1.180 2.987 -32.912 1.00 63.62 95 LEU A N 1
ATOM 777 C CA . LEU A 1 95 ? -0.089 2.015 -32.967 1.00 63.62 95 LEU A CA 1
ATOM 778 C C . LEU A 1 95 ? -0.194 1.134 -34.221 1.00 63.62 95 LEU A C 1
ATOM 780 O O . LEU A 1 95 ? 0.817 0.829 -34.835 1.00 63.62 95 LEU A O 1
ATOM 784 N N . GLU A 1 96 ? -1.408 0.793 -34.649 1.00 50.47 96 GLU A N 1
ATOM 785 C CA . GLU A 1 96 ? -1.651 0.010 -35.868 1.00 50.47 96 GLU A CA 1
ATOM 786 C C . GLU A 1 96 ? -1.301 0.805 -37.142 1.00 50.47 96 GLU A C 1
ATOM 788 O O . GLU A 1 96 ? -0.637 0.289 -38.038 1.00 50.47 96 GLU A O 1
ATOM 793 N N . GLY A 1 97 ? -1.598 2.112 -37.172 1.00 49.81 97 GLY A N 1
ATOM 794 C CA . GLY A 1 97 ? -1.261 2.992 -38.300 1.00 49.81 97 GLY A CA 1
ATOM 795 C C . GLY A 1 97 ? 0.234 3.304 -38.488 1.00 49.81 97 GLY A C 1
ATOM 796 O O . GLY A 1 97 ? 0.608 3.892 -39.500 1.00 49.81 97 GLY A O 1
ATOM 797 N N . THR A 1 98 ? 1.111 2.933 -37.546 1.00 46.44 98 THR A N 1
ATOM 798 C CA . THR A 1 98 ? 2.569 3.157 -37.664 1.00 46.44 98 THR A CA 1
ATOM 799 C C . THR A 1 98 ? 3.334 1.957 -38.230 1.00 46.44 98 THR A C 1
ATOM 801 O O . THR A 1 98 ? 4.487 2.118 -38.631 1.00 46.44 98 THR A O 1
ATOM 804 N N . VAL A 1 99 ? 2.711 0.776 -38.343 1.00 42.69 99 VAL A N 1
ATOM 805 C CA . VAL A 1 99 ? 3.385 -0.446 -38.828 1.00 42.69 99 VAL A CA 1
ATOM 806 C C . VAL A 1 99 ? 3.296 -0.605 -40.354 1.00 42.69 99 VAL A C 1
ATOM 808 O O . VAL A 1 99 ? 4.191 -1.191 -40.958 1.00 42.69 99 VAL A O 1
ATOM 811 N N . GLU A 1 100 ? 2.307 0.001 -41.018 1.00 41.97 100 GLU A N 1
ATOM 812 C CA . GLU A 1 100 ? 2.182 -0.049 -42.489 1.00 41.97 100 GLU A CA 1
ATOM 813 C C . GLU A 1 100 ? 3.122 0.921 -43.237 1.00 41.97 100 GLU A C 1
ATOM 815 O O . GLU A 1 100 ? 3.266 0.831 -44.455 1.00 41.97 100 GLU A O 1
ATOM 820 N N . GLY A 1 101 ? 3.818 1.824 -42.533 1.00 41.19 101 GLY A N 1
ATOM 821 C CA . GLY A 1 101 ? 4.656 2.860 -43.152 1.00 41.19 101 GLY A CA 1
ATOM 822 C C . GLY A 1 101 ? 6.149 2.541 -43.325 1.00 41.19 101 GLY A C 1
ATOM 823 O O . GLY A 1 101 ? 6.840 3.302 -43.997 1.00 41.19 101 GLY A O 1
ATOM 824 N N . ALA A 1 102 ? 6.685 1.467 -42.727 1.00 41.78 102 ALA A N 1
ATOM 825 C CA . ALA A 1 102 ? 8.144 1.332 -42.548 1.00 41.78 102 ALA A CA 1
ATOM 826 C C . ALA A 1 102 ? 8.812 0.088 -43.170 1.00 41.78 102 ALA A C 1
ATOM 828 O O . ALA A 1 102 ? 10.018 -0.087 -43.010 1.00 41.78 102 ALA A O 1
ATOM 829 N N . LEU A 1 103 ? 8.095 -0.760 -43.916 1.00 44.75 103 LEU A N 1
ATOM 830 C CA . LEU A 1 103 ? 8.668 -1.979 -44.515 1.00 44.75 103 LEU A CA 1
ATOM 831 C C . LEU A 1 103 ? 8.203 -2.195 -45.962 1.00 44.75 103 LEU A C 1
ATOM 833 O O . LEU A 1 103 ? 7.456 -3.115 -46.278 1.00 44.75 103 LEU A O 1
ATOM 837 N N . ALA A 1 104 ? 8.704 -1.357 -46.870 1.00 41.91 104 ALA A N 1
ATOM 838 C CA . ALA A 1 104 ? 8.698 -1.642 -48.303 1.00 41.91 104 ALA A CA 1
ATOM 839 C C . ALA A 1 104 ? 9.886 -0.968 -49.012 1.00 41.91 104 ALA A C 1
ATOM 841 O O . ALA A 1 104 ? 9.717 -0.014 -49.764 1.00 41.91 104 ALA A O 1
ATOM 842 N N . VAL A 1 105 ? 11.104 -1.487 -48.822 1.00 36.09 105 VAL A N 1
ATOM 843 C CA . VAL A 1 105 ? 12.188 -1.267 -49.796 1.00 36.09 105 VAL A CA 1
ATOM 844 C C . VAL A 1 105 ? 12.436 -2.581 -50.518 1.00 36.09 105 VAL A C 1
ATOM 846 O O . VAL A 1 105 ? 13.211 -3.439 -50.105 1.00 36.09 105 VAL A O 1
ATOM 849 N N . LYS A 1 106 ? 11.683 -2.735 -51.606 1.00 35.97 106 LYS A N 1
ATOM 850 C CA . LYS A 1 106 ? 11.854 -3.773 -52.613 1.00 35.97 106 LYS A CA 1
ATOM 851 C C . LYS A 1 106 ? 13.176 -3.517 -53.340 1.00 35.97 106 LYS A C 1
ATOM 853 O O . LYS A 1 106 ? 13.395 -2.456 -53.917 1.00 35.97 106 LYS A O 1
ATOM 858 N N . LEU A 1 107 ? 14.038 -4.520 -53.283 1.00 38.00 107 LEU A N 1
ATOM 859 C CA . LEU A 1 107 ? 15.255 -4.688 -54.065 1.00 38.00 107 LEU A CA 1
ATOM 860 C C . LEU A 1 107 ? 14.964 -4.463 -55.563 1.00 38.00 107 LEU A C 1
ATOM 862 O O . LEU A 1 107 ? 14.201 -5.218 -56.161 1.00 38.00 107 LEU A O 1
ATOM 866 N N . HIS A 1 108 ? 15.596 -3.458 -56.171 1.00 34.38 108 HIS A N 1
ATOM 867 C CA . HIS A 1 108 ? 15.698 -3.319 -57.626 1.00 34.38 108 HIS A CA 1
ATOM 868 C C . HIS A 1 108 ? 17.174 -3.350 -58.026 1.00 34.38 108 HIS A C 1
ATOM 870 O O . HIS A 1 108 ? 17.838 -2.328 -58.175 1.00 34.38 108 HIS A O 1
ATOM 876 N N . ILE A 1 109 ? 17.684 -4.567 -58.210 1.00 40.19 109 ILE A N 1
ATOM 877 C CA . ILE A 1 109 ? 18.790 -4.821 -59.130 1.00 40.19 109 ILE A CA 1
ATOM 878 C C . ILE A 1 109 ? 18.157 -4.908 -60.520 1.00 40.19 109 ILE A C 1
ATOM 880 O O . ILE A 1 109 ? 17.330 -5.783 -60.766 1.00 40.19 109 ILE A O 1
ATOM 884 N N . SER A 1 110 ? 18.537 -4.015 -61.433 1.00 30.23 110 SER A N 1
ATOM 885 C CA . SER A 1 110 ? 18.336 -4.237 -62.865 1.00 30.23 110 SER A CA 1
ATOM 886 C C . SER A 1 110 ? 19.469 -3.629 -63.683 1.00 30.23 110 SER A C 1
ATOM 888 O O . SER A 1 110 ? 19.580 -2.419 -63.847 1.00 30.23 110 SER A O 1
ATOM 890 N N . HIS A 1 111 ? 20.287 -4.546 -64.191 1.00 34.41 111 HIS A N 1
ATOM 891 C CA . HIS A 1 111 ? 20.957 -4.570 -65.489 1.00 34.41 111 HIS A CA 1
ATOM 892 C C . HIS A 1 111 ? 20.639 -3.460 -66.504 1.00 34.41 111 HIS A C 1
ATOM 894 O O . HIS A 1 111 ? 19.486 -3.283 -66.891 1.00 34.41 111 HIS A O 1
ATOM 900 N N . ASN A 1 112 ? 21.700 -2.870 -67.072 1.00 31.55 112 ASN A N 1
ATOM 901 C CA . ASN A 1 112 ? 22.163 -2.989 -68.476 1.00 31.55 112 ASN A CA 1
ATOM 902 C C . ASN A 1 112 ? 23.221 -1.883 -68.730 1.00 31.55 112 ASN A C 1
ATOM 904 O O . ASN A 1 112 ? 23.106 -0.805 -68.173 1.00 31.55 112 ASN A O 1
ATOM 908 N N . ASN A 1 113 ? 24.286 -2.016 -69.527 1.00 33.50 113 ASN A N 1
ATOM 909 C CA . ASN A 1 113 ? 24.409 -2.701 -70.807 1.00 33.50 113 ASN A CA 1
ATOM 910 C C . ASN A 1 113 ? 25.898 -2.824 -71.230 1.00 33.50 113 ASN A C 1
ATOM 912 O O . ASN A 1 113 ? 26.655 -1.867 -71.132 1.00 33.50 113 ASN A O 1
ATOM 916 N N . LYS A 1 114 ? 26.211 -3.979 -71.834 1.00 33.00 114 LYS A N 1
ATOM 917 C CA . LYS A 1 114 ? 26.919 -4.190 -73.119 1.00 33.00 114 LYS A CA 1
ATOM 918 C C . LYS A 1 114 ? 28.372 -3.732 -73.359 1.00 33.00 114 LYS A C 1
ATOM 920 O O . LYS A 1 114 ? 28.668 -2.561 -73.546 1.00 33.00 114 LYS A O 1
ATOM 925 N N . GLY A 1 115 ? 29.156 -4.752 -73.738 1.00 29.91 115 GLY A N 1
ATOM 926 C CA . GLY A 1 115 ? 30.218 -4.711 -74.759 1.00 29.91 115 GLY A CA 1
ATOM 927 C C . GLY A 1 115 ? 31.619 -4.617 -74.151 1.00 29.91 115 GLY A C 1
ATOM 928 O O . GLY A 1 115 ? 31.846 -3.790 -73.294 1.00 29.91 115 GLY A O 1
ATOM 929 N N . LYS A 1 116 ? 32.634 -5.399 -74.524 1.00 36.56 116 LYS A N 1
ATOM 930 C CA . LYS A 1 116 ? 32.903 -6.110 -75.778 1.00 36.56 116 LYS A CA 1
ATOM 931 C C . LYS A 1 116 ? 33.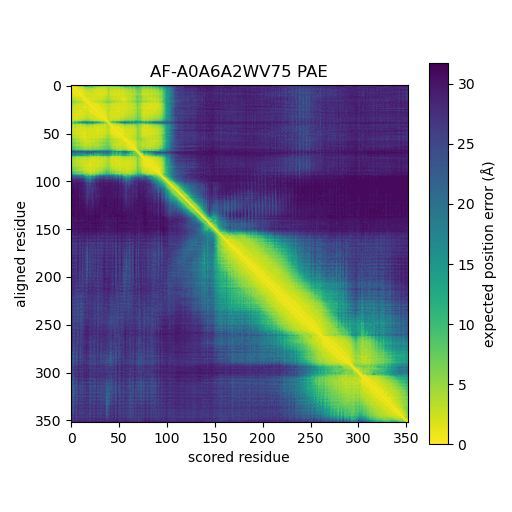990 -7.165 -75.497 1.00 36.56 116 LYS A C 1
ATOM 933 O O . LYS A 1 116 ? 34.946 -6.902 -74.779 1.00 36.56 116 LYS A O 1
ATOM 938 N N . LYS A 1 117 ? 33.840 -8.345 -76.104 1.00 34.72 117 LYS A N 1
ATOM 939 C CA . LYS A 1 117 ? 34.853 -9.410 -76.234 1.00 34.72 117 LYS A CA 1
ATOM 940 C C . LYS A 1 117 ? 36.231 -8.867 -76.648 1.00 34.72 117 LYS A C 1
ATOM 942 O O . LYS A 1 117 ? 36.280 -8.092 -77.602 1.00 34.72 117 LYS A O 1
ATOM 947 N N . ARG A 1 118 ? 37.313 -9.476 -76.139 1.00 32.75 118 ARG A N 1
ATOM 948 C CA . ARG A 1 118 ? 38.265 -10.233 -76.982 1.00 32.75 118 ARG A CA 1
ATOM 949 C C . ARG A 1 118 ? 39.244 -11.108 -76.182 1.00 32.75 118 ARG A C 1
ATOM 951 O O . ARG A 1 118 ? 39.890 -10.661 -75.247 1.00 32.75 118 ARG A O 1
ATOM 958 N N . ASN A 1 119 ? 39.293 -12.367 -76.613 1.00 30.48 119 ASN A N 1
ATOM 959 C CA . ASN A 1 119 ? 40.171 -13.464 -76.209 1.00 30.48 119 ASN A CA 1
ATOM 960 C C . ASN A 1 119 ? 41.591 -13.341 -76.783 1.00 30.48 119 ASN A C 1
ATOM 962 O O . ASN A 1 119 ? 41.736 -12.877 -77.912 1.00 30.48 119 ASN A O 1
ATOM 966 N N . GLY A 1 120 ? 42.539 -13.999 -76.095 1.00 29.50 120 GLY A N 1
ATOM 967 C CA . GLY A 1 120 ? 43.733 -14.666 -76.655 1.00 29.50 120 GLY A CA 1
ATOM 968 C C . GLY A 1 120 ? 44.910 -13.738 -76.981 1.00 29.50 120 GLY A C 1
ATOM 969 O O . GLY A 1 120 ? 44.703 -12.611 -77.390 1.00 29.50 120 GLY A O 1
ATOM 970 N N . LYS A 1 121 ? 46.183 -14.125 -76.871 1.00 33.94 121 LYS A N 1
ATOM 971 C CA . LYS A 1 121 ? 46.824 -15.444 -76.767 1.00 33.94 121 LYS A CA 1
ATOM 972 C C . LYS A 1 121 ? 48.286 -15.224 -76.330 1.00 33.94 121 LYS A C 1
ATOM 974 O O . LYS A 1 121 ? 48.909 -14.255 -76.749 1.00 33.94 121 LYS A O 1
ATOM 979 N N . LYS A 1 122 ? 48.821 -16.162 -75.543 1.00 40.69 122 LYS A N 1
ATOM 980 C CA . LYS A 1 122 ? 50.260 -16.454 -75.411 1.00 40.69 122 LYS A CA 1
ATOM 981 C C . LYS A 1 122 ? 50.778 -17.142 -76.680 1.00 40.69 122 LYS A C 1
ATOM 983 O O . LYS A 1 122 ? 50.064 -18.007 -77.182 1.00 40.69 122 LYS A O 1
ATOM 988 N N . SER A 1 123 ? 52.023 -16.844 -77.060 1.00 31.23 123 SER A N 1
ATOM 989 C CA . SER A 1 123 ? 53.020 -17.749 -77.690 1.00 31.23 123 SER A CA 1
ATOM 990 C C . SER A 1 123 ? 54.272 -16.901 -78.006 1.00 31.23 123 SER A C 1
ATOM 992 O O . SER A 1 123 ? 54.112 -15.882 -78.668 1.00 31.23 123 SER A O 1
ATOM 994 N N . THR A 1 124 ? 55.458 -17.041 -77.390 1.00 33.16 124 THR A N 1
ATOM 995 C CA . THR A 1 124 ? 56.501 -18.103 -77.453 1.00 33.16 124 THR A CA 1
ATOM 996 C C . THR A 1 124 ? 56.828 -18.625 -78.848 1.00 33.16 124 THR A C 1
ATOM 998 O O . THR A 1 124 ? 55.910 -19.044 -79.547 1.00 33.16 124 THR A O 1
ATOM 1001 N N . VAL A 1 125 ? 58.136 -18.619 -79.155 1.00 31.75 125 VAL A N 1
ATOM 1002 C CA . VAL A 1 125 ? 58.985 -19.489 -80.011 1.00 31.75 125 VAL A CA 1
ATOM 1003 C C . VAL A 1 125 ? 60.188 -18.600 -80.400 1.00 31.75 125 VAL A C 1
ATOM 1005 O O . VAL A 1 125 ? 60.010 -17.574 -81.047 1.00 31.75 125 VAL A O 1
ATOM 1008 N N . ASP A 1 126 ? 61.334 -18.706 -79.721 1.00 30.19 126 ASP A N 1
ATOM 1009 C CA . ASP A 1 126 ? 62.430 -19.663 -79.969 1.00 30.19 126 ASP A CA 1
ATOM 1010 C C . ASP A 1 126 ? 62.868 -19.709 -81.439 1.00 30.19 126 ASP A C 1
ATOM 1012 O O . ASP A 1 126 ? 62.107 -20.160 -82.278 1.00 30.19 126 ASP A O 1
ATOM 1016 N N . GLN A 1 127 ? 64.119 -19.349 -81.747 1.00 34.44 127 GLN A N 1
ATOM 1017 C CA . GLN A 1 127 ? 65.065 -20.351 -82.252 1.00 34.44 127 GLN A CA 1
ATOM 1018 C C . GLN A 1 127 ? 66.504 -19.826 -82.243 1.00 34.44 127 GLN A C 1
ATOM 1020 O O . GLN A 1 127 ? 66.852 -18.833 -82.877 1.00 34.44 127 GLN A O 1
ATOM 1025 N N . ALA A 1 128 ? 67.329 -20.545 -81.491 1.00 31.16 128 ALA A N 1
ATOM 1026 C CA . ALA A 1 128 ? 68.777 -20.490 -81.475 1.00 31.16 128 ALA A CA 1
ATOM 1027 C C . ALA A 1 128 ? 69.364 -21.278 -82.646 1.00 31.16 128 ALA A C 1
ATOM 1029 O O . ALA A 1 128 ? 68.838 -22.349 -82.915 1.00 31.16 128 ALA A O 1
ATOM 1030 N N . TYR A 1 129 ? 70.520 -20.873 -83.183 1.00 28.47 129 TYR A N 1
ATOM 1031 C CA . TYR A 1 129 ? 71.646 -21.795 -83.408 1.00 28.47 129 TYR A CA 1
ATOM 1032 C C . TYR A 1 129 ? 72.977 -21.050 -83.571 1.00 28.47 129 TYR A C 1
ATOM 1034 O O . TYR A 1 129 ? 73.062 -19.951 -84.111 1.00 28.47 129 TYR A O 1
ATOM 1042 N N . SER A 1 130 ? 73.996 -21.684 -82.999 1.00 32.75 130 SER A N 1
ATOM 1043 C CA . SER A 1 130 ? 75.355 -21.230 -82.720 1.00 32.75 130 SER A CA 1
ATOM 1044 C C . SER A 1 130 ? 76.377 -21.663 -83.781 1.00 32.75 130 SER A C 1
ATOM 1046 O O . SER A 1 130 ? 76.078 -22.543 -84.579 1.00 32.75 130 SER A O 1
ATOM 1048 N N . LYS A 1 131 ? 77.624 -21.185 -83.575 1.00 28.73 131 LYS A N 1
ATOM 1049 C CA . LYS A 1 131 ? 78.934 -21.801 -83.921 1.00 28.73 131 LYS A CA 1
ATOM 1050 C C . LYS A 1 131 ? 79.289 -21.855 -85.413 1.00 28.73 131 LYS A C 1
ATOM 1052 O O . LYS A 1 131 ? 78.438 -22.108 -86.243 1.00 28.73 131 LYS A O 1
ATOM 1057 N N . GLY A 1 132 ? 80.534 -21.690 -85.849 1.00 27.77 132 GLY A N 1
ATOM 1058 C CA . GLY A 1 132 ? 81.865 -21.550 -85.238 1.00 27.77 132 GLY A CA 1
ATOM 1059 C C . GLY A 1 132 ? 82.860 -21.461 -86.418 1.00 27.77 132 GLY A C 1
ATOM 1060 O O . GLY A 1 132 ? 82.570 -21.994 -87.482 1.00 27.77 132 GLY A O 1
ATOM 1061 N N . GLU A 1 133 ? 83.826 -20.543 -86.371 1.00 29.23 133 GLU A N 1
ATOM 1062 C CA . GLU A 1 133 ? 85.283 -20.798 -86.260 1.00 29.23 133 GLU A CA 1
ATOM 1063 C C . GLU A 1 133 ? 86.022 -21.381 -87.492 1.00 29.23 133 GLU A C 1
ATOM 1065 O O . GLU A 1 133 ? 85.652 -22.419 -88.028 1.00 29.23 133 GLU A O 1
ATOM 1070 N N . GLY A 1 134 ? 87.146 -20.725 -87.847 1.00 29.70 134 GLY A N 1
ATOM 1071 C CA . GLY A 1 134 ? 88.252 -21.219 -88.700 1.00 29.70 134 GLY A CA 1
ATOM 1072 C C . GLY A 1 134 ? 88.418 -20.464 -90.035 1.00 29.70 134 GLY A C 1
ATOM 1073 O O . GLY A 1 134 ? 87.657 -20.695 -90.962 1.00 29.70 134 GLY A O 1
ATOM 1074 N N . SER A 1 135 ? 89.222 -19.393 -90.152 1.00 30.33 135 SER A N 1
ATOM 1075 C CA . SER A 1 135 ? 90.690 -19.322 -90.384 1.00 30.33 135 SER A CA 1
ATOM 1076 C C . SER A 1 135 ? 91.182 -19.830 -91.760 1.00 30.33 135 SER A C 1
ATOM 1078 O O . SER A 1 135 ? 91.380 -21.024 -91.931 1.00 30.33 135 SER A O 1
ATOM 1080 N N . ASP A 1 136 ? 91.439 -18.953 -92.740 1.00 31.45 136 ASP A N 1
ATOM 1081 C CA . ASP A 1 136 ? 92.760 -18.371 -93.082 1.00 31.45 136 ASP A CA 1
ATOM 1082 C C . ASP A 1 136 ? 92.741 -17.710 -94.494 1.00 31.45 136 ASP A C 1
ATOM 1084 O O . ASP A 1 136 ? 92.095 -18.177 -95.425 1.00 31.45 136 ASP A O 1
ATOM 1088 N N . LYS A 1 137 ? 93.433 -16.567 -94.578 1.00 32.81 137 LYS A N 1
ATOM 1089 C CA . LYS A 1 137 ? 93.946 -15.738 -95.699 1.00 32.81 137 LYS A CA 1
ATOM 1090 C C . LYS A 1 137 ? 93.308 -15.682 -97.111 1.00 32.81 137 LYS A C 1
ATOM 1092 O O . LYS A 1 137 ? 93.370 -16.603 -97.910 1.00 32.81 137 LYS A O 1
ATOM 1097 N N . GLN A 1 138 ? 93.027 -14.413 -97.455 1.00 34.28 138 GLN A N 1
ATOM 1098 C CA . GLN A 1 138 ? 93.324 -13.691 -98.713 1.00 34.28 138 GLN A CA 1
ATOM 1099 C C . GLN A 1 138 ? 92.525 -14.023 -99.987 1.00 34.28 138 GLN A C 1
ATOM 1101 O O . GLN A 1 138 ? 92.869 -14.931 -100.727 1.00 34.28 138 GLN A O 1
ATOM 1106 N N . TYR A 1 139 ? 91.558 -13.149 -100.310 1.00 34.19 139 TYR A N 1
ATOM 1107 C CA . TYR A 1 139 ? 91.443 -12.362 -101.562 1.00 34.19 139 TYR A CA 1
ATOM 1108 C C . TYR A 1 139 ? 90.021 -11.766 -101.632 1.00 34.19 139 TYR A C 1
ATOM 1110 O O . TYR A 1 139 ? 89.047 -12.509 -101.656 1.00 34.19 139 TYR A O 1
ATOM 1118 N N . TYR A 1 140 ? 89.869 -10.434 -101.614 1.00 40.22 140 TYR A N 1
ATOM 1119 C CA . TYR A 1 140 ? 88.551 -9.769 -101.629 1.00 40.22 140 TYR A CA 1
ATOM 1120 C C . TYR A 1 140 ? 87.915 -9.796 -103.035 1.00 40.22 140 TYR A C 1
ATOM 1122 O O . TYR A 1 140 ? 88.471 -9.169 -103.944 1.00 40.22 140 TYR A O 1
ATOM 1130 N N . PRO A 1 141 ? 86.728 -10.408 -103.233 1.00 45.16 141 PRO A N 1
ATOM 1131 C CA . PRO A 1 141 ? 85.927 -10.210 -104.433 1.00 45.16 141 PRO A CA 1
ATOM 1132 C C . PRO A 1 141 ? 85.116 -8.906 -104.345 1.00 45.16 141 PRO A C 1
ATOM 1134 O O . PRO A 1 141 ? 84.846 -8.362 -103.275 1.00 45.16 141 PRO A O 1
ATOM 1137 N N . SER A 1 142 ? 84.745 -8.393 -105.511 1.00 46.75 142 SER A N 1
ATOM 1138 C CA . SER A 1 142 ? 84.070 -7.117 -105.765 1.00 46.75 142 SER A CA 1
ATOM 1139 C C . SER A 1 142 ? 82.671 -6.978 -105.140 1.00 46.75 142 SER A C 1
ATOM 1141 O O . SER A 1 142 ? 81.857 -7.895 -105.194 1.00 46.75 142 SER A O 1
ATOM 1143 N N . CYS A 1 143 ? 82.376 -5.776 -104.626 1.00 48.53 143 CYS A N 1
ATOM 1144 C CA . CYS A 1 143 ? 81.080 -5.352 -104.082 1.00 48.53 143 CYS A CA 1
ATOM 1145 C C . CYS A 1 143 ? 79.941 -5.483 -105.114 1.00 48.53 143 CYS A C 1
ATOM 1147 O O . CYS A 1 143 ? 79.963 -4.806 -106.146 1.00 48.53 143 CYS A O 1
ATOM 1149 N N . GLN A 1 144 ? 78.915 -6.283 -104.799 1.00 52.44 144 GLN A N 1
ATOM 1150 C CA . GLN A 1 144 ? 77.736 -6.505 -105.654 1.00 52.44 144 GLN A CA 1
ATOM 1151 C C . GLN A 1 144 ? 76.756 -5.315 -105.719 1.00 52.44 144 GLN A C 1
ATOM 1153 O O . GLN A 1 144 ? 75.797 -5.370 -106.479 1.00 52.44 144 GLN A O 1
ATOM 1158 N N . HIS A 1 145 ? 77.009 -4.219 -104.993 1.00 54.28 145 HIS A N 1
ATOM 1159 C CA . HIS A 1 145 ? 76.124 -3.046 -104.977 1.00 54.28 145 HIS A CA 1
ATOM 1160 C C . HIS A 1 145 ? 76.656 -1.802 -105.708 1.00 54.28 145 HIS A C 1
ATOM 1162 O O . HIS A 1 145 ? 75.882 -0.880 -105.943 1.00 54.28 145 HIS A O 1
ATOM 1168 N N . CYS A 1 146 ? 77.936 -1.734 -106.101 1.00 64.56 146 CYS A N 1
ATOM 1169 C CA . CYS A 1 146 ? 78.461 -0.533 -106.780 1.00 64.56 146 CYS A CA 1
ATOM 1170 C C . CYS A 1 146 ? 79.547 -0.762 -107.848 1.00 64.56 146 CYS A C 1
ATOM 1172 O O . CYS A 1 146 ? 79.994 0.205 -108.462 1.00 64.56 146 CYS A O 1
ATOM 1174 N N . GLY A 1 147 ? 79.997 -2.002 -108.088 1.00 54.31 147 GLY A N 1
ATOM 1175 C CA . GLY A 1 147 ? 80.907 -2.329 -109.198 1.00 54.31 147 GLY A CA 1
ATOM 1176 C C . GLY A 1 147 ? 82.306 -1.684 -109.164 1.00 54.31 147 GLY A C 1
ATOM 1177 O O . GLY A 1 147 ? 83.050 -1.817 -110.133 1.00 54.31 147 GLY A O 1
ATOM 1178 N N . LYS A 1 148 ? 82.708 -1.006 -108.077 1.00 50.62 148 LYS A N 1
ATOM 1179 C CA . LYS A 1 148 ? 84.037 -0.374 -107.928 1.00 50.62 148 LYS A CA 1
ATOM 1180 C C . LYS A 1 148 ? 84.875 -1.056 -106.837 1.00 50.62 148 LYS A C 1
ATOM 1182 O O . LYS A 1 148 ? 84.344 -1.501 -105.821 1.00 50.62 148 LYS A O 1
ATOM 1187 N N . LYS A 1 149 ? 86.199 -1.135 -107.041 1.00 41.84 149 LYS A N 1
ATOM 1188 C CA . LYS A 1 149 ? 87.174 -1.655 -106.059 1.00 41.84 149 LYS A CA 1
ATOM 1189 C C . LYS A 1 149 ? 87.684 -0.513 -105.166 1.00 41.84 149 LYS A C 1
ATOM 1191 O O . LYS A 1 149 ? 87.972 0.558 -105.691 1.00 41.84 149 LYS A O 1
ATOM 1196 N N . GLY A 1 150 ? 87.836 -0.752 -103.854 1.00 47.00 150 GLY A N 1
ATOM 1197 C CA . GLY A 1 150 ? 88.603 0.139 -102.962 1.00 47.00 150 GLY A CA 1
ATOM 1198 C C . GLY A 1 150 ? 88.000 0.552 -101.608 1.00 47.00 150 GLY A C 1
ATOM 1199 O O . GLY A 1 150 ? 88.594 1.410 -100.965 1.00 47.00 150 GLY A O 1
ATOM 1200 N N . HIS A 1 151 ? 86.879 -0.008 -101.129 1.00 43.50 151 HIS A N 1
ATOM 1201 C CA . HIS A 1 151 ? 86.363 0.311 -99.780 1.00 43.50 151 HIS A CA 1
ATOM 1202 C C . HIS A 1 151 ? 86.029 -0.943 -98.941 1.00 43.50 151 HIS A C 1
ATOM 1204 O O . HIS A 1 151 ? 85.523 -1.920 -99.502 1.00 43.50 151 HIS A O 1
ATOM 1210 N N . PRO A 1 152 ? 86.281 -0.949 -97.615 1.00 46.81 152 PRO A N 1
ATOM 1211 C CA . PRO A 1 152 ? 85.934 -2.086 -96.770 1.00 46.81 152 PRO A CA 1
ATOM 1212 C C . PRO A 1 152 ? 84.412 -2.146 -96.512 1.00 46.81 152 PRO A C 1
ATOM 1214 O O . PRO A 1 152 ? 83.794 -1.091 -96.340 1.00 46.81 152 PRO A O 1
ATOM 1217 N N . PRO A 1 153 ? 83.802 -3.347 -96.396 1.00 49.78 153 PRO A N 1
ATOM 1218 C CA . PRO A 1 153 ? 82.359 -3.519 -96.150 1.00 49.78 153 PRO A CA 1
ATOM 1219 C C . PRO A 1 153 ? 81.891 -2.982 -94.784 1.00 49.78 153 PRO A C 1
ATOM 1221 O O . PRO A 1 153 ? 80.700 -2.933 -94.495 1.00 49.78 153 PRO A O 1
ATOM 1224 N N . HIS A 1 154 ? 82.822 -2.560 -93.927 1.00 50.91 154 HIS A N 1
ATOM 1225 C CA . HIS A 1 154 ? 82.532 -2.104 -92.572 1.00 50.91 154 HIS A CA 1
ATOM 1226 C C . HIS A 1 154 ? 81.707 -0.811 -92.512 1.00 50.91 154 HIS A C 1
ATOM 1228 O O . HIS A 1 154 ? 80.983 -0.616 -91.543 1.00 50.91 154 HIS A O 1
ATOM 1234 N N . LYS A 1 155 ? 81.773 0.074 -93.518 1.00 51.50 155 LYS A N 1
ATOM 1235 C CA . LYS A 1 155 ? 81.054 1.361 -93.463 1.00 51.50 155 LYS A CA 1
ATOM 1236 C C . LYS A 1 155 ? 79.538 1.213 -93.625 1.00 51.50 155 LYS A C 1
ATOM 1238 O O . LYS A 1 155 ? 78.809 1.919 -92.943 1.00 51.50 155 LYS A O 1
ATOM 1243 N N . SER A 1 156 ? 79.061 0.297 -94.470 1.00 56.00 156 SER A N 1
ATOM 1244 C CA . SER A 1 156 ? 77.619 0.059 -94.646 1.00 56.00 156 SER A CA 1
ATOM 1245 C C . SER A 1 156 ? 77.014 -0.683 -93.452 1.00 56.00 156 SER A C 1
ATOM 1247 O O . SER A 1 156 ? 75.973 -0.271 -92.956 1.00 56.00 156 SER A O 1
ATOM 1249 N N . LEU A 1 157 ? 77.716 -1.692 -92.920 1.00 56.59 157 LEU A N 1
ATOM 1250 C CA . LEU A 1 157 ? 77.294 -2.426 -91.717 1.00 56.59 157 LEU A CA 1
ATOM 1251 C C . LEU A 1 157 ? 77.276 -1.543 -90.458 1.00 56.59 157 LEU A C 1
ATOM 1253 O O . LEU A 1 157 ? 76.405 -1.691 -89.606 1.00 56.59 157 LEU A O 1
ATOM 1257 N N . LEU A 1 158 ? 78.216 -0.598 -90.332 1.00 60.34 158 LEU A N 1
ATOM 1258 C CA . LEU A 1 158 ? 78.221 0.361 -89.223 1.00 60.34 158 LEU A CA 1
ATOM 1259 C C . LEU A 1 158 ? 77.048 1.343 -89.303 1.00 60.34 158 LEU A C 1
ATOM 1261 O O . LEU A 1 158 ? 76.436 1.618 -88.279 1.00 60.34 158 LEU A O 1
ATOM 1265 N N . VAL A 1 159 ? 76.707 1.840 -90.495 1.00 71.06 159 VAL A N 1
ATOM 1266 C CA . VAL A 1 159 ? 75.558 2.745 -90.685 1.00 71.06 159 VAL A CA 1
ATOM 1267 C C . VAL A 1 159 ? 74.238 2.037 -90.371 1.00 71.06 159 VAL A C 1
ATOM 1269 O O . VAL A 1 159 ? 73.377 2.615 -89.715 1.00 71.06 159 VAL A O 1
ATOM 1272 N N . GLU A 1 160 ? 74.096 0.774 -90.767 1.00 72.75 160 GLU A N 1
ATOM 1273 C CA . GLU A 1 160 ? 72.895 -0.027 -90.507 1.00 72.75 160 GLU A CA 1
ATOM 1274 C C . GLU A 1 160 ? 72.741 -0.385 -89.015 1.00 72.75 160 GLU A C 1
ATOM 1276 O O . GLU A 1 160 ? 71.651 -0.270 -88.453 1.00 72.75 160 GLU A O 1
ATOM 1281 N N . ASN A 1 161 ? 73.846 -0.703 -88.328 1.00 79.69 161 ASN A N 1
ATOM 1282 C CA . ASN A 1 161 ? 73.854 -0.901 -86.874 1.00 79.69 161 ASN A CA 1
ATOM 1283 C C . ASN A 1 161 ? 73.541 0.390 -86.103 1.00 79.69 161 ASN A C 1
ATOM 1285 O O . ASN A 1 161 ? 72.805 0.343 -85.119 1.00 79.69 161 ASN A O 1
ATOM 1289 N N . ILE A 1 162 ? 74.064 1.538 -86.548 1.00 81.94 162 ILE A N 1
ATOM 1290 C CA . ILE A 1 162 ? 73.752 2.846 -85.954 1.00 81.94 162 ILE A CA 1
ATOM 1291 C C . ILE A 1 162 ? 72.264 3.165 -86.136 1.00 81.94 162 ILE A C 1
ATOM 1293 O O . ILE A 1 162 ? 71.602 3.480 -85.154 1.00 81.94 162 ILE A O 1
ATOM 1297 N N . ALA A 1 163 ? 71.707 2.988 -87.337 1.00 82.31 163 ALA A N 1
ATOM 1298 C CA . ALA A 1 163 ? 70.285 3.220 -87.597 1.00 82.31 163 ALA A CA 1
ATOM 1299 C C . ALA A 1 163 ? 69.367 2.290 -86.775 1.00 82.31 163 ALA A C 1
ATOM 1301 O O . ALA A 1 163 ? 68.329 2.722 -86.271 1.00 82.31 163 ALA A O 1
ATOM 1302 N N . SER A 1 164 ? 69.756 1.022 -86.595 1.00 82.62 164 SER A N 1
ATOM 1303 C CA . SER A 1 164 ? 69.039 0.058 -85.745 1.00 82.62 164 SER A CA 1
ATOM 1304 C C . SER A 1 164 ? 69.071 0.456 -84.264 1.00 82.62 164 SER A C 1
ATOM 1306 O O . SER A 1 164 ? 68.038 0.443 -83.593 1.00 82.62 164 SER A O 1
ATOM 1308 N N . LEU A 1 165 ? 70.233 0.882 -83.758 1.00 87.31 165 LEU A N 1
ATOM 1309 C CA . LEU A 1 165 ? 70.380 1.388 -82.391 1.00 87.31 165 LEU A CA 1
ATOM 1310 C C . LEU A 1 165 ? 69.606 2.696 -82.179 1.00 87.31 165 LEU A C 1
ATOM 1312 O O . LEU A 1 165 ? 68.980 2.872 -81.139 1.00 87.31 165 LEU A O 1
ATOM 1316 N N . GLU A 1 166 ? 69.593 3.598 -83.160 1.00 86.19 166 GLU A N 1
ATOM 1317 C CA . GLU A 1 166 ? 68.775 4.815 -83.133 1.00 86.19 166 GLU A CA 1
ATOM 1318 C C . GLU A 1 166 ? 67.275 4.497 -83.081 1.00 86.19 166 GLU A C 1
ATOM 1320 O O . GLU A 1 166 ? 66.532 5.147 -82.344 1.00 86.19 166 GLU A O 1
ATOM 1325 N N . ASP A 1 167 ? 66.820 3.480 -83.815 1.00 87.25 167 ASP A N 1
ATOM 1326 C CA . ASP A 1 167 ? 65.427 3.035 -83.778 1.00 87.25 167 ASP A CA 1
ATOM 1327 C C . ASP A 1 167 ? 65.053 2.372 -82.445 1.00 87.25 167 ASP A C 1
ATOM 1329 O O . ASP A 1 167 ? 63.994 2.651 -81.876 1.00 87.25 167 ASP A O 1
ATOM 1333 N N . GLN A 1 168 ? 65.947 1.546 -81.894 1.00 90.38 168 GLN A N 1
ATOM 1334 C CA . GLN A 1 168 ? 65.798 0.999 -80.544 1.00 90.38 168 GLN A CA 1
ATOM 1335 C C . GLN A 1 168 ? 65.750 2.117 -79.496 1.00 90.38 168 GLN A C 1
ATOM 1337 O O . GLN A 1 168 ? 64.878 2.099 -78.628 1.00 90.38 168 GLN A O 1
ATOM 1342 N N . ASN A 1 169 ? 66.612 3.128 -79.614 1.00 89.62 169 ASN A N 1
ATOM 1343 C CA . ASN A 1 169 ? 66.623 4.290 -78.727 1.00 89.62 169 ASN A CA 1
ATOM 1344 C C . ASN A 1 169 ? 65.330 5.110 -78.828 1.00 89.62 169 ASN A C 1
ATOM 1346 O O . ASN A 1 169 ? 64.806 5.521 -77.794 1.00 89.62 169 ASN A O 1
ATOM 1350 N N . ARG A 1 170 ? 64.757 5.295 -80.028 1.00 91.88 170 ARG A N 1
ATOM 1351 C CA . ARG A 1 170 ? 63.429 5.920 -80.188 1.00 91.88 170 ARG A CA 1
ATOM 1352 C C . ARG A 1 170 ? 62.329 5.118 -79.498 1.00 91.88 170 ARG A C 1
ATOM 1354 O O . ARG A 1 170 ? 61.556 5.693 -78.738 1.00 91.88 170 ARG A O 1
ATOM 1361 N N . LYS A 1 171 ? 62.291 3.796 -79.689 1.00 92.75 171 LYS A N 1
ATOM 1362 C CA . LYS A 1 171 ? 61.318 2.913 -79.019 1.00 92.75 171 LYS A CA 1
ATOM 1363 C C . LYS A 1 171 ? 61.453 2.957 -77.498 1.00 92.75 171 LYS A C 1
ATOM 1365 O O . LYS A 1 171 ? 60.447 2.968 -76.792 1.00 92.75 171 LYS A O 1
ATOM 1370 N N . PHE A 1 172 ? 62.681 2.995 -76.979 1.00 93.50 172 PHE A N 1
ATOM 1371 C CA . PHE A 1 172 ? 62.910 3.172 -75.546 1.00 93.50 172 PHE A CA 1
ATOM 1372 C C . PHE A 1 172 ? 62.441 4.545 -75.062 1.00 93.50 172 PHE A C 1
ATOM 1374 O O . PHE A 1 172 ? 61.796 4.616 -74.018 1.00 93.50 172 PHE A O 1
ATOM 1381 N N . LEU A 1 173 ? 62.691 5.613 -75.823 1.00 92.69 173 LEU A N 1
ATOM 1382 C CA . LEU A 1 173 ? 62.230 6.959 -75.487 1.00 92.69 173 LEU A CA 1
ATOM 1383 C C . LEU A 1 173 ? 60.695 7.046 -75.447 1.00 92.69 173 LEU A C 1
ATOM 1385 O O . LEU A 1 173 ? 60.141 7.572 -74.486 1.00 92.69 173 LEU A O 1
ATOM 1389 N N . GLU A 1 174 ? 59.999 6.457 -76.422 1.00 92.38 174 GLU A N 1
ATOM 1390 C CA . GLU A 1 174 ? 58.530 6.372 -76.434 1.00 92.38 174 GLU A CA 1
ATOM 1391 C C . GLU A 1 174 ? 57.984 5.589 -75.231 1.00 92.38 174 GLU A C 1
ATOM 1393 O O . GLU A 1 174 ? 57.005 6.000 -74.605 1.00 92.38 174 GLU A O 1
ATOM 1398 N N . GLN A 1 175 ? 58.633 4.482 -74.849 1.00 93.06 175 GLN A N 1
ATOM 1399 C CA . GLN A 1 175 ? 58.265 3.737 -73.640 1.00 93.06 175 GLN A CA 1
ATOM 1400 C C . GLN A 1 175 ? 58.492 4.551 -72.362 1.00 93.06 175 GLN A C 1
ATOM 1402 O O . GLN A 1 175 ? 57.699 4.442 -71.425 1.00 93.06 175 GLN A O 1
ATOM 1407 N N . VAL A 1 176 ? 59.565 5.344 -72.304 1.00 94.38 176 VAL A N 1
ATOM 1408 C CA . VAL A 1 176 ? 59.863 6.225 -71.168 1.00 94.38 176 VAL A CA 1
ATOM 1409 C C . VAL A 1 176 ? 58.807 7.320 -71.054 1.00 94.38 176 VAL A C 1
ATOM 1411 O O . VAL A 1 176 ? 58.258 7.496 -69.969 1.00 94.38 176 VAL A O 1
ATOM 1414 N N . GLU A 1 177 ? 58.457 7.994 -72.150 1.00 93.44 177 GLU A N 1
ATOM 1415 C CA . GLU A 1 177 ? 57.415 9.031 -72.146 1.00 93.44 177 GLU A CA 1
ATOM 1416 C C . GLU A 1 177 ? 56.025 8.452 -71.830 1.00 93.44 177 GLU A C 1
ATOM 1418 O O . GLU A 1 177 ? 55.283 9.017 -71.026 1.00 93.44 177 GLU A O 1
ATOM 1423 N N . SER A 1 178 ? 55.692 7.264 -72.348 1.00 93.50 178 SER A N 1
ATOM 1424 C CA . SER A 1 178 ? 54.453 6.560 -71.988 1.00 93.50 178 SER A CA 1
ATOM 1425 C C . SER A 1 178 ? 54.393 6.233 -70.491 1.00 93.50 178 SER A C 1
ATOM 1427 O O . SER A 1 178 ? 53.404 6.542 -69.821 1.00 93.50 178 SER A O 1
ATOM 1429 N N . LYS A 1 179 ? 55.468 5.664 -69.926 1.00 94.50 179 LYS A N 1
ATOM 1430 C CA . LYS A 1 179 ? 55.546 5.377 -68.486 1.00 94.50 179 LYS A CA 1
ATOM 1431 C C . LYS A 1 179 ? 55.498 6.656 -67.653 1.00 94.50 179 LYS A C 1
ATOM 1433 O O . LYS A 1 179 ? 54.824 6.677 -66.625 1.00 94.50 179 LYS A O 1
ATOM 1438 N N . LYS A 1 180 ? 56.147 7.733 -68.093 1.00 95.31 180 LYS A N 1
ATOM 1439 C CA . LYS A 1 180 ? 56.097 9.041 -67.428 1.00 95.31 180 LYS A CA 1
ATOM 1440 C C . LYS A 1 180 ? 54.666 9.579 -67.352 1.00 95.31 180 LYS A C 1
ATOM 1442 O O . LYS A 1 180 ? 54.237 9.947 -66.261 1.00 95.31 180 LYS A O 1
ATOM 1447 N N . ALA A 1 181 ? 53.900 9.502 -68.441 1.00 94.31 181 ALA A N 1
ATOM 1448 C CA . ALA A 1 181 ? 52.486 9.877 -68.441 1.00 94.31 181 ALA A CA 1
ATOM 1449 C C . ALA A 1 181 ? 51.660 9.035 -67.448 1.00 94.31 181 ALA A C 1
ATOM 1451 O O . ALA A 1 181 ? 50.842 9.576 -66.704 1.00 94.31 181 ALA A O 1
ATOM 1452 N N . THR A 1 182 ? 51.913 7.720 -67.355 1.00 94.25 182 THR A N 1
ATOM 1453 C CA . THR A 1 182 ? 51.235 6.879 -66.347 1.00 94.25 182 THR A CA 1
ATOM 1454 C C . THR A 1 182 ? 51.60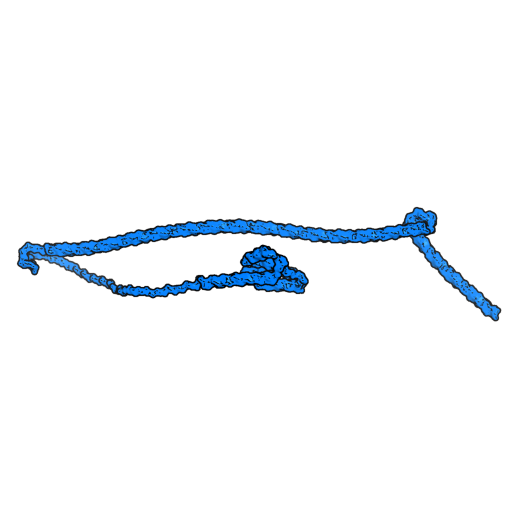4 7.263 -64.914 1.00 94.25 182 THR A C 1
ATOM 1456 O O . THR A 1 182 ? 50.739 7.265 -64.044 1.00 94.25 182 THR A O 1
ATOM 1459 N N . VAL A 1 183 ? 52.860 7.641 -64.658 1.00 94.88 183 VAL A N 1
ATOM 1460 C CA . VAL A 1 183 ? 53.308 8.101 -63.336 1.00 94.88 183 VAL A CA 1
ATOM 1461 C C . VAL A 1 183 ? 52.648 9.427 -62.964 1.00 94.88 183 VAL A C 1
ATOM 1463 O O . VAL A 1 183 ? 52.245 9.600 -61.818 1.00 94.88 183 VAL A O 1
ATOM 1466 N N . GLU A 1 184 ? 52.517 10.364 -63.902 1.00 95.00 184 GLU A N 1
ATOM 1467 C CA . GLU A 1 184 ? 51.834 11.643 -63.671 1.00 95.00 184 GLU A CA 1
ATOM 1468 C C . GLU A 1 184 ? 50.341 11.446 -63.375 1.00 95.00 184 GLU A C 1
ATOM 1470 O O . GLU A 1 184 ? 49.823 12.024 -62.417 1.00 95.00 184 GLU A O 1
ATOM 1475 N N . MET A 1 185 ? 49.673 10.553 -64.113 1.00 94.81 185 MET A N 1
ATOM 1476 C CA . MET A 1 185 ? 48.288 10.164 -63.838 1.00 94.81 185 MET A CA 1
ATOM 1477 C C . MET A 1 185 ? 48.147 9.542 -62.442 1.00 94.81 185 MET A C 1
ATOM 1479 O O . MET A 1 185 ? 47.335 10.014 -61.646 1.00 94.81 185 MET A O 1
ATOM 1483 N N . LEU A 1 186 ? 48.989 8.562 -62.093 1.00 95.25 186 LEU A N 1
ATOM 1484 C CA . LEU A 1 186 ? 48.978 7.927 -60.770 1.00 95.25 186 LEU A CA 1
ATOM 1485 C C . LEU A 1 186 ? 49.269 8.924 -59.639 1.00 95.25 186 LEU A C 1
ATOM 1487 O O . LEU A 1 186 ? 48.678 8.822 -58.567 1.00 95.25 186 LEU A O 1
ATOM 1491 N N . LYS A 1 187 ? 50.136 9.920 -59.862 1.00 96.06 187 LYS A N 1
ATOM 1492 C CA . LYS A 1 187 ? 50.362 11.011 -58.898 1.00 96.06 187 LYS A CA 1
ATOM 1493 C C . LYS A 1 187 ? 49.099 11.843 -58.677 1.00 96.06 187 LYS A C 1
ATOM 1495 O O . LYS A 1 187 ? 48.798 12.181 -57.535 1.00 96.06 187 LYS A O 1
ATOM 1500 N N . SER A 1 188 ? 48.352 12.153 -59.738 1.00 94.94 188 SER A N 1
ATOM 1501 C CA . SER A 1 188 ? 47.091 12.898 -59.616 1.00 94.94 188 SER A CA 1
ATOM 1502 C C . SER A 1 188 ? 46.011 12.101 -58.869 1.00 94.94 188 SER A C 1
ATOM 1504 O O . SER A 1 188 ? 45.320 12.650 -58.011 1.00 94.94 188 SER A O 1
ATOM 1506 N N . GLU A 1 189 ? 45.921 10.790 -59.118 1.00 96.50 189 GLU A N 1
ATOM 1507 C CA . GLU A 1 189 ? 45.022 9.886 -58.392 1.00 96.50 189 GLU A CA 1
ATOM 1508 C C . GLU A 1 189 ? 45.424 9.740 -56.917 1.00 96.50 189 GLU A C 1
ATOM 1510 O O . GLU A 1 189 ? 44.563 9.739 -56.032 1.00 96.50 189 GLU A O 1
ATOM 1515 N N . LEU A 1 190 ? 46.728 9.679 -56.627 1.00 95.62 190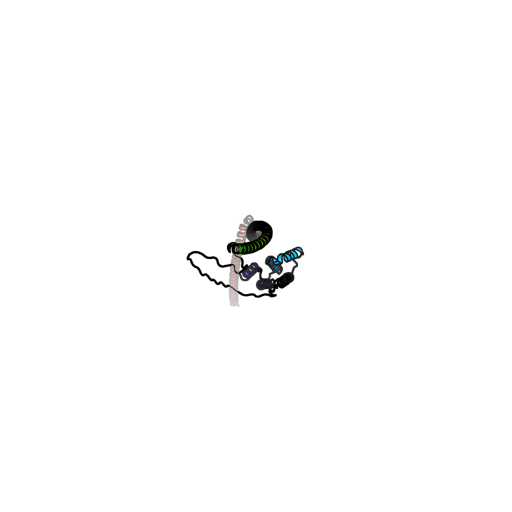 LEU A N 1
ATOM 1516 C CA . LEU A 1 190 ? 47.250 9.633 -55.262 1.00 95.62 190 LEU A CA 1
ATOM 1517 C C . LEU A 1 190 ? 46.885 10.894 -54.469 1.00 95.62 190 LEU A C 1
ATOM 1519 O O . LEU A 1 190 ? 46.424 10.790 -53.335 1.00 95.62 190 LEU A O 1
ATOM 1523 N N . GLU A 1 191 ? 47.048 12.085 -55.048 1.00 96.06 191 GLU A N 1
ATOM 1524 C CA . GLU A 1 191 ? 46.663 13.319 -54.353 1.00 96.06 191 GLU A CA 1
ATOM 1525 C C . GLU A 1 191 ? 45.142 13.407 -54.157 1.00 96.06 191 GLU A C 1
ATOM 1527 O O . GLU A 1 191 ? 44.689 13.786 -53.076 1.00 96.06 191 GLU A O 1
ATOM 1532 N N . LYS A 1 192 ? 44.333 12.959 -55.129 1.00 96.81 192 LYS A N 1
ATOM 1533 C CA . LYS A 1 192 ? 42.873 12.892 -54.965 1.00 96.81 192 LYS A CA 1
ATOM 1534 C C . LYS A 1 192 ? 42.476 11.972 -53.804 1.00 96.81 192 LYS A C 1
ATOM 1536 O O . LYS A 1 192 ? 41.791 12.411 -52.881 1.00 96.81 192 LYS A O 1
ATOM 1541 N N . THR A 1 193 ? 42.957 10.730 -53.802 1.00 94.69 193 THR A N 1
ATOM 1542 C CA . THR A 1 193 ? 42.653 9.751 -52.739 1.00 94.69 193 THR A CA 1
ATOM 1543 C C . THR A 1 193 ? 43.151 10.210 -51.367 1.00 94.69 193 THR A C 1
ATOM 1545 O O . THR A 1 193 ? 42.471 10.009 -50.364 1.00 94.69 193 THR A O 1
ATOM 1548 N N . LYS A 1 194 ? 44.290 10.907 -51.298 1.00 97.19 194 LYS A N 1
ATOM 1549 C CA . LYS A 1 194 ? 44.799 11.512 -50.060 1.00 97.19 194 LYS A CA 1
ATOM 1550 C C . LYS A 1 194 ? 43.853 12.575 -49.494 1.00 97.19 194 LYS A C 1
ATOM 1552 O O . LYS A 1 194 ? 43.628 12.590 -48.285 1.00 97.19 194 LYS A O 1
ATOM 1557 N N . THR A 1 195 ? 43.272 13.434 -50.337 1.00 95.81 195 THR A N 1
ATOM 1558 C CA . THR A 1 195 ? 42.278 14.425 -49.877 1.00 95.81 195 THR A CA 1
ATOM 1559 C C . THR A 1 195 ? 40.978 13.772 -49.404 1.00 95.81 195 THR A C 1
ATOM 1561 O O . THR A 1 195 ? 40.427 14.190 -48.388 1.00 95.81 195 THR A O 1
ATOM 1564 N N . GLU A 1 196 ? 40.528 12.706 -50.074 1.00 96.38 196 GLU A N 1
ATOM 1565 C CA . GLU A 1 196 ? 39.358 11.921 -49.660 1.00 96.38 196 GLU A CA 1
ATOM 1566 C C . GLU A 1 196 ? 39.600 11.250 -48.300 1.00 96.38 196 GLU A C 1
ATOM 1568 O O . GLU A 1 196 ? 38.768 11.357 -47.400 1.00 96.38 196 GLU A O 1
ATOM 1573 N N . VAL A 1 197 ? 40.776 10.642 -48.101 1.00 96.31 197 VAL A N 1
ATOM 1574 C CA . VAL A 1 197 ? 41.181 10.063 -46.810 1.00 96.31 197 VAL A CA 1
ATOM 1575 C C . VAL A 1 197 ? 41.179 11.117 -45.705 1.00 96.31 197 VAL A C 1
ATOM 1577 O O . VAL A 1 197 ? 40.681 10.852 -44.611 1.00 96.31 197 VAL A O 1
ATOM 1580 N N . GLU A 1 198 ? 41.708 12.314 -45.961 1.00 95.88 198 GLU A N 1
ATOM 1581 C CA . GLU A 1 198 ? 41.733 13.376 -44.952 1.00 95.88 198 GLU A CA 1
ATOM 1582 C C . GLU A 1 198 ? 40.323 13.894 -44.631 1.00 95.88 198 GLU A C 1
ATOM 1584 O O . GLU A 1 198 ? 39.978 14.112 -43.467 1.00 95.88 198 GLU A O 1
ATOM 1589 N N . GLN A 1 199 ? 39.455 13.987 -45.640 1.00 96.31 199 GLN A N 1
ATOM 1590 C CA . GLN A 1 199 ? 38.047 14.314 -45.443 1.00 96.31 199 GLN A CA 1
ATOM 1591 C C . GLN A 1 199 ? 37.325 13.247 -44.599 1.00 96.31 199 GLN A C 1
ATOM 1593 O O . GLN A 1 199 ? 36.572 13.602 -43.688 1.00 96.31 199 GLN A O 1
ATOM 1598 N N . GLU A 1 200 ? 37.564 11.954 -44.847 1.00 93.00 200 GLU A N 1
ATOM 1599 C CA . GLU A 1 200 ? 36.984 10.869 -44.043 1.00 93.00 200 GLU A CA 1
ATOM 1600 C C . GLU A 1 200 ? 37.514 10.854 -42.607 1.00 93.00 200 GLU A C 1
ATOM 1602 O O . GLU A 1 200 ? 36.740 10.632 -41.673 1.00 93.00 200 GLU A O 1
ATOM 1607 N N . LYS A 1 201 ? 38.800 11.155 -42.385 1.00 96.81 201 LYS A N 1
ATOM 1608 C CA . LYS A 1 201 ? 39.345 11.305 -41.026 1.00 96.81 201 LYS A CA 1
ATOM 1609 C C . LYS A 1 201 ? 38.619 12.398 -40.250 1.00 96.81 201 LYS A C 1
ATOM 1611 O O . LYS A 1 201 ? 38.236 12.168 -39.102 1.00 96.81 201 LYS A O 1
ATOM 1616 N N . MET A 1 202 ? 38.373 13.550 -40.877 1.00 95.69 202 MET A N 1
ATOM 1617 C CA . MET A 1 202 ? 37.628 14.647 -40.251 1.00 95.69 202 MET A CA 1
ATOM 1618 C C . MET A 1 202 ? 36.178 14.254 -39.945 1.00 95.69 202 MET A C 1
ATOM 1620 O O . MET A 1 202 ? 35.671 14.549 -38.860 1.00 95.69 202 MET A O 1
ATOM 1624 N N . ARG A 1 203 ? 35.507 13.524 -40.847 1.00 96.38 203 ARG A N 1
ATOM 1625 C CA . ARG A 1 203 ? 34.161 12.988 -40.573 1.00 96.38 203 ARG A CA 1
ATOM 1626 C C . ARG A 1 203 ? 34.174 12.001 -39.406 1.00 96.38 203 ARG A C 1
ATOM 1628 O O . ARG A 1 203 ? 33.335 12.115 -38.513 1.00 96.38 203 ARG A O 1
ATOM 1635 N N . CYS A 1 204 ? 35.143 11.088 -39.372 1.00 95.00 204 CYS A N 1
ATOM 1636 C CA . CYS A 1 204 ? 35.307 10.123 -38.289 1.00 95.00 204 CYS A CA 1
ATOM 1637 C C . CYS A 1 204 ? 35.528 10.830 -36.939 1.00 95.00 204 CYS A C 1
ATOM 1639 O O . CYS A 1 204 ? 34.825 10.534 -35.969 1.00 95.00 204 CYS A O 1
ATOM 1641 N N . ALA A 1 205 ? 36.403 11.839 -36.888 1.00 96.19 205 ALA A N 1
ATOM 1642 C CA . ALA A 1 205 ? 36.634 12.649 -35.691 1.00 96.19 205 ALA A CA 1
ATOM 1643 C C . ALA A 1 205 ? 35.343 13.320 -35.182 1.00 96.19 205 ALA A C 1
ATOM 1645 O O . ALA A 1 205 ? 34.990 13.162 -34.011 1.00 96.19 205 ALA A O 1
ATOM 1646 N N . ASN A 1 206 ? 34.578 13.955 -36.076 1.00 95.81 206 ASN A N 1
ATOM 1647 C CA . ASN A 1 206 ? 33.299 14.584 -35.732 1.00 95.81 206 ASN A CA 1
ATOM 1648 C C . ASN A 1 206 ? 32.277 13.570 -35.191 1.00 95.81 206 ASN A C 1
ATOM 1650 O O . ASN A 1 206 ? 31.558 13.847 -34.230 1.00 95.81 206 ASN A O 1
ATOM 1654 N N . THR A 1 207 ? 32.188 12.376 -35.789 1.00 96.19 207 THR A N 1
ATOM 1655 C CA . THR A 1 207 ? 31.288 11.323 -35.282 1.00 96.19 207 THR A CA 1
ATOM 1656 C C . THR A 1 207 ? 31.721 10.800 -33.914 1.00 96.19 207 THR A C 1
ATOM 1658 O O . THR A 1 207 ? 30.871 10.605 -33.045 1.00 96.19 207 THR A O 1
ATOM 1661 N N . LYS A 1 208 ? 33.029 10.647 -33.678 1.00 97.38 208 LYS A N 1
ATOM 1662 C CA . LYS A 1 208 ? 33.583 10.227 -32.387 1.00 97.38 208 LYS A CA 1
ATOM 1663 C C . LYS A 1 208 ? 33.251 11.226 -31.280 1.00 97.38 208 LYS A C 1
ATOM 1665 O O . LYS A 1 208 ? 32.856 10.812 -30.192 1.00 97.38 208 LYS A O 1
ATOM 1670 N N . GLU A 1 209 ? 33.362 12.524 -31.552 1.00 96.94 209 GLU A N 1
ATOM 1671 C CA . GLU A 1 209 ? 32.994 13.569 -30.592 1.00 96.94 209 GLU A CA 1
ATOM 1672 C C . GLU A 1 209 ? 31.494 13.536 -30.271 1.00 96.94 209 GLU A C 1
ATOM 1674 O O . GLU A 1 209 ? 31.116 13.494 -29.098 1.00 96.94 209 GLU A O 1
ATOM 1679 N N . LYS A 1 210 ? 30.631 13.431 -31.294 1.00 97.25 210 LYS A N 1
ATOM 1680 C CA . LYS A 1 210 ? 29.177 13.282 -31.101 1.00 97.25 210 LYS A CA 1
ATOM 1681 C C . LYS A 1 210 ? 28.837 12.071 -30.230 1.00 97.25 210 LYS A C 1
ATOM 1683 O O . LYS A 1 210 ? 28.045 12.195 -29.296 1.00 97.25 210 LYS A O 1
ATOM 1688 N N . LEU A 1 211 ? 29.457 10.919 -30.491 1.00 97.19 211 LEU A N 1
ATOM 1689 C CA . LEU A 1 211 ? 29.276 9.715 -29.676 1.00 97.19 211 LEU A CA 1
ATOM 1690 C C . LEU A 1 211 ? 29.766 9.924 -28.237 1.00 97.19 211 LEU A C 1
ATOM 1692 O O . LEU A 1 211 ? 29.068 9.550 -27.298 1.00 97.19 211 LEU A O 1
ATOM 1696 N N . SER A 1 212 ? 30.911 10.583 -28.043 1.00 97.19 212 SER A N 1
ATOM 1697 C CA . SER A 1 212 ? 31.438 10.918 -26.712 1.00 97.19 212 SER A CA 1
ATOM 1698 C C . SER A 1 212 ? 30.471 11.799 -25.908 1.00 97.19 212 SER A C 1
ATOM 1700 O O . SER A 1 212 ? 30.212 11.545 -24.725 1.00 97.19 212 SER A O 1
ATOM 1702 N N . MET A 1 213 ? 29.856 12.796 -26.555 1.00 96.75 213 MET A N 1
ATOM 1703 C CA . MET A 1 213 ? 28.836 13.641 -25.930 1.00 96.75 213 MET A CA 1
ATOM 1704 C C . MET A 1 213 ? 27.581 12.844 -25.555 1.00 96.75 213 MET A C 1
ATOM 1706 O O . MET A 1 213 ? 27.051 13.030 -24.458 1.00 96.75 213 MET A O 1
ATOM 1710 N N . VAL A 1 214 ? 27.111 11.947 -26.431 1.00 97.25 214 VAL A N 1
ATOM 1711 C CA . VAL A 1 214 ? 25.958 11.072 -26.153 1.00 97.25 214 VAL A CA 1
ATOM 1712 C C . VAL A 1 214 ? 26.249 10.154 -24.969 1.00 97.25 214 VAL A C 1
ATOM 1714 O O . VAL A 1 214 ? 25.433 10.074 -24.054 1.00 97.25 214 VAL A O 1
ATOM 1717 N N . VAL A 1 215 ? 27.430 9.533 -24.921 1.00 98.12 215 VAL A N 1
ATOM 1718 C CA . VAL A 1 215 ? 27.859 8.699 -23.787 1.00 98.12 215 VAL A CA 1
ATOM 1719 C C . VAL A 1 215 ? 27.899 9.510 -22.492 1.00 98.12 215 VAL A C 1
ATOM 1721 O O . VAL A 1 215 ? 27.411 9.048 -21.463 1.00 98.12 215 VAL A O 1
ATOM 1724 N N . SER A 1 216 ? 28.428 10.734 -22.529 1.00 96.94 216 SER A N 1
ATOM 1725 C CA . SER A 1 216 ? 28.499 11.610 -21.352 1.00 96.94 216 SER A CA 1
ATOM 1726 C C . SER A 1 216 ? 27.110 12.014 -20.846 1.00 96.94 216 SER A C 1
ATOM 1728 O O . SER A 1 216 ? 26.851 11.963 -19.643 1.00 96.94 216 SER A O 1
ATOM 1730 N N . LYS A 1 217 ? 26.185 12.352 -21.757 1.00 97.94 217 LYS A N 1
ATOM 1731 C CA . LYS A 1 217 ? 24.778 12.614 -21.414 1.00 97.94 217 LYS A CA 1
ATOM 1732 C C . LYS A 1 217 ? 24.103 11.366 -20.841 1.00 97.94 217 LYS A C 1
ATOM 1734 O O . LYS A 1 217 ? 23.446 11.462 -19.810 1.00 97.94 217 LYS A O 1
ATOM 1739 N N . GLY A 1 218 ? 24.322 10.200 -21.452 1.00 97.38 218 GLY A N 1
ATOM 1740 C CA . GLY A 1 218 ? 23.806 8.917 -20.974 1.00 97.38 218 GLY A CA 1
ATOM 1741 C C . GLY A 1 218 ? 24.273 8.588 -19.556 1.00 97.38 218 GLY A C 1
ATOM 1742 O O . GLY A 1 218 ? 23.455 8.256 -18.706 1.00 97.38 218 GLY A O 1
ATOM 1743 N N . LYS A 1 219 ? 25.565 8.774 -19.255 1.00 97.31 219 LYS A N 1
ATOM 1744 C CA . LYS A 1 219 ? 26.112 8.596 -17.898 1.00 97.31 219 LYS A CA 1
ATOM 1745 C C . LYS A 1 219 ? 25.452 9.521 -16.875 1.00 97.31 219 LYS A C 1
ATOM 1747 O O . LYS A 1 219 ? 25.112 9.066 -15.789 1.00 97.31 219 LYS A O 1
ATOM 1752 N N . ARG A 1 220 ? 25.228 10.794 -17.224 1.00 97.31 220 ARG A N 1
ATOM 1753 C CA . ARG A 1 220 ? 24.542 11.748 -16.337 1.00 97.31 220 ARG A CA 1
ATOM 1754 C C . ARG A 1 220 ? 23.096 11.331 -16.057 1.00 97.31 220 ARG A C 1
ATOM 1756 O O . ARG A 1 220 ? 22.666 11.400 -14.914 1.00 97.31 220 ARG A O 1
ATOM 1763 N N . LEU A 1 221 ? 22.368 10.874 -17.076 1.00 97.69 221 LEU A N 1
ATOM 1764 C CA . LEU A 1 221 ? 21.000 10.370 -16.910 1.00 97.69 221 LEU A CA 1
ATOM 1765 C C . LEU A 1 221 ? 20.959 9.115 -16.030 1.00 97.69 221 LEU A C 1
ATOM 1767 O O . LEU A 1 221 ? 20.090 9.000 -15.173 1.00 97.69 221 LEU A O 1
ATOM 1771 N N . ILE A 1 222 ? 21.919 8.201 -16.202 1.00 97.50 222 ILE A N 1
ATOM 1772 C CA . ILE A 1 222 ? 22.066 7.018 -15.343 1.00 97.50 222 ILE A CA 1
ATOM 1773 C C . ILE A 1 222 ? 22.308 7.438 -13.890 1.00 97.50 222 ILE A C 1
ATOM 1775 O O . ILE A 1 222 ? 21.626 6.945 -13.000 1.00 97.50 222 ILE A O 1
ATOM 1779 N N . GLN A 1 223 ? 23.203 8.401 -13.656 1.00 97.81 223 GLN A N 1
ATOM 1780 C CA . GLN A 1 223 ? 23.461 8.930 -12.318 1.00 97.81 223 GLN A CA 1
ATOM 1781 C C . GLN A 1 223 ? 22.204 9.557 -11.695 1.00 97.81 223 GLN A C 1
ATOM 1783 O O . GLN A 1 223 ? 21.892 9.274 -10.544 1.00 97.81 223 GLN A O 1
ATOM 1788 N N . GLN A 1 224 ? 21.446 10.357 -12.455 1.00 98.00 224 GLN A N 1
ATOM 1789 C CA . GLN A 1 224 ? 20.179 10.932 -11.985 1.00 98.00 224 GLN A CA 1
ATOM 1790 C C . GLN A 1 224 ? 19.145 9.856 -11.640 1.00 98.00 224 GLN A C 1
ATOM 1792 O O . GLN A 1 224 ? 18.501 9.940 -10.596 1.00 98.00 224 GLN A O 1
ATOM 1797 N N . ARG A 1 225 ? 18.999 8.834 -12.491 1.00 97.94 225 ARG A N 1
ATOM 1798 C CA . ARG A 1 225 ? 18.126 7.683 -12.228 1.00 97.94 225 ARG A CA 1
ATOM 1799 C C . ARG A 1 225 ? 18.520 6.984 -10.929 1.00 97.94 225 ARG A C 1
ATOM 1801 O O . ARG A 1 225 ? 17.641 6.637 -10.148 1.00 97.94 225 ARG A O 1
ATOM 1808 N N . ASP A 1 226 ? 19.812 6.770 -10.704 1.00 98.19 226 ASP A N 1
ATOM 1809 C CA . ASP A 1 226 ? 20.296 6.067 -9.516 1.00 98.19 226 ASP A CA 1
ATOM 1810 C C . ASP A 1 226 ? 20.052 6.885 -8.240 1.00 98.19 226 ASP A C 1
ATOM 1812 O O . ASP A 1 226 ? 19.549 6.334 -7.264 1.00 98.19 226 ASP A O 1
ATOM 1816 N N . SER A 1 227 ? 20.258 8.207 -8.280 1.00 97.62 227 SER A N 1
ATOM 1817 C CA . SER A 1 227 ? 19.888 9.103 -7.174 1.00 97.62 227 SER A CA 1
ATOM 1818 C C . SER A 1 227 ? 18.381 9.107 -6.891 1.00 97.62 227 SER A C 1
ATOM 1820 O O . SER A 1 227 ? 17.970 9.067 -5.734 1.00 97.62 227 SER A O 1
ATOM 1822 N N . LEU A 1 228 ? 17.535 9.119 -7.928 1.00 97.69 228 LEU A N 1
ATOM 1823 C CA . LEU A 1 228 ? 16.081 9.024 -7.754 1.00 97.69 228 LEU A CA 1
ATOM 1824 C C . LEU A 1 228 ? 15.664 7.671 -7.177 1.00 97.69 228 LEU A C 1
ATOM 1826 O O . LEU A 1 228 ? 14.769 7.609 -6.339 1.00 97.69 228 LEU A O 1
ATOM 1830 N N . LYS A 1 229 ? 16.315 6.586 -7.600 1.00 98.19 229 LYS A N 1
ATOM 1831 C CA . LYS A 1 229 ? 16.057 5.244 -7.075 1.00 98.19 229 LYS A CA 1
ATOM 1832 C C . LYS A 1 229 ? 16.389 5.154 -5.585 1.00 98.19 229 LYS A C 1
ATOM 1834 O O . LYS A 1 229 ? 15.620 4.558 -4.838 1.00 98.19 229 LYS A O 1
ATOM 1839 N N . GLU A 1 230 ? 17.502 5.746 -5.161 1.00 98.00 230 GLU A N 1
ATOM 1840 C CA . GLU A 1 230 ? 17.888 5.821 -3.749 1.00 98.00 230 GLU A CA 1
ATOM 1841 C C . GLU A 1 230 ? 16.886 6.653 -2.937 1.00 98.00 230 GLU A C 1
ATOM 1843 O O . GLU A 1 230 ? 16.395 6.188 -1.912 1.00 98.00 230 GLU A O 1
ATOM 1848 N N . PHE A 1 231 ? 16.482 7.821 -3.448 1.00 97.62 231 PHE A N 1
ATOM 1849 C CA . PHE A 1 231 ? 15.451 8.651 -2.818 1.00 97.62 231 PHE A CA 1
ATOM 1850 C C . PHE A 1 231 ? 14.105 7.921 -2.677 1.00 97.62 231 PHE A C 1
ATOM 1852 O O . PHE A 1 231 ? 13.462 7.984 -1.631 1.00 97.62 231 PHE A O 1
ATOM 1859 N N . LEU A 1 232 ? 13.675 7.194 -3.713 1.00 96.69 232 LEU A N 1
ATOM 1860 C CA . LEU A 1 232 ? 12.451 6.392 -3.661 1.00 96.69 232 LEU A CA 1
ATOM 1861 C C . LEU A 1 232 ? 12.550 5.257 -2.638 1.00 96.69 232 LEU A C 1
ATOM 1863 O O . LEU A 1 232 ? 11.568 4.980 -1.950 1.00 96.69 232 LEU A O 1
ATOM 1867 N N . ALA A 1 233 ? 13.710 4.608 -2.517 1.00 96.75 233 ALA A N 1
ATOM 1868 C CA . ALA A 1 233 ? 13.929 3.572 -1.511 1.00 96.75 233 ALA A CA 1
ATOM 1869 C C . ALA A 1 233 ? 13.835 4.145 -0.086 1.00 96.75 233 ALA A C 1
ATOM 1871 O O . ALA A 1 233 ? 13.163 3.559 0.762 1.00 96.75 233 ALA A O 1
ATOM 1872 N N . ASP A 1 234 ? 14.429 5.317 0.150 1.00 97.44 234 ASP A N 1
ATOM 1873 C CA . ASP A 1 234 ? 14.352 6.019 1.435 1.00 97.44 234 ASP A CA 1
ATOM 1874 C C . ASP A 1 234 ? 12.904 6.389 1.794 1.00 97.44 234 ASP A C 1
ATOM 1876 O O . ASP A 1 234 ? 12.408 6.016 2.860 1.00 97.44 234 ASP A O 1
ATOM 1880 N N . LYS A 1 235 ? 12.164 6.995 0.852 1.00 96.12 235 LYS A N 1
ATOM 1881 C CA . LYS A 1 235 ? 10.738 7.308 1.046 1.00 96.12 235 LYS A CA 1
ATOM 1882 C C . LYS A 1 235 ? 9.868 6.080 1.252 1.00 96.12 235 LYS A C 1
ATOM 1884 O O . LYS A 1 235 ? 8.950 6.123 2.066 1.00 96.12 235 LYS A O 1
ATOM 1889 N N . THR A 1 236 ? 10.167 4.975 0.579 1.00 95.25 236 THR A N 1
ATOM 1890 C CA . THR A 1 236 ? 9.462 3.707 0.809 1.00 95.25 236 THR A CA 1
ATOM 1891 C C . THR A 1 236 ? 9.668 3.226 2.248 1.00 95.25 236 THR A C 1
ATOM 1893 O O . THR A 1 236 ? 8.698 2.887 2.920 1.00 95.25 236 THR A O 1
ATOM 1896 N N . SER A 1 237 ? 10.900 3.291 2.761 1.00 96.88 237 SER A N 1
ATOM 1897 C CA . SER A 1 237 ? 11.217 2.943 4.154 1.00 96.88 237 SER A CA 1
ATOM 1898 C C . SER A 1 237 ? 10.543 3.885 5.167 1.00 96.88 237 SER A C 1
ATOM 1900 O O . SER A 1 237 ? 10.046 3.429 6.197 1.00 96.88 237 SER A O 1
ATOM 1902 N N . GLU A 1 238 ? 10.466 5.191 4.887 1.00 97.31 238 GLU A N 1
ATOM 1903 C CA . GLU A 1 238 ? 9.700 6.132 5.721 1.00 97.31 238 GLU A CA 1
ATOM 1904 C C . GLU A 1 238 ? 8.205 5.771 5.772 1.00 97.31 238 GLU A C 1
ATOM 1906 O O . GLU A 1 238 ? 7.611 5.754 6.853 1.00 97.31 238 GLU A O 1
ATOM 1911 N N . PHE A 1 239 ? 7.597 5.437 4.628 1.00 92.88 239 PHE A N 1
ATOM 1912 C CA . PHE A 1 239 ? 6.195 5.017 4.580 1.00 92.88 239 PHE A CA 1
ATOM 1913 C C . PHE A 1 239 ? 5.953 3.717 5.349 1.00 92.88 239 PHE A C 1
ATOM 1915 O O . PHE A 1 239 ? 4.979 3.634 6.096 1.00 92.88 239 PHE A O 1
ATOM 1922 N N . GLU A 1 240 ? 6.834 2.722 5.223 1.00 96.88 240 GLU A N 1
ATOM 1923 C CA . GLU A 1 240 ? 6.732 1.463 5.971 1.00 96.88 240 GLU A CA 1
ATOM 1924 C C . GLU A 1 240 ? 6.759 1.692 7.490 1.00 96.88 240 GLU A C 1
ATOM 1926 O O . GLU A 1 240 ? 5.940 1.120 8.213 1.00 96.88 240 GLU A O 1
ATOM 1931 N N . LYS A 1 241 ? 7.631 2.587 7.976 1.00 97.56 241 LYS A N 1
ATOM 1932 C CA . LYS A 1 241 ? 7.669 2.984 9.395 1.00 97.56 241 LYS A CA 1
ATOM 1933 C C . LYS A 1 241 ? 6.370 3.656 9.832 1.00 97.56 241 LYS A C 1
ATOM 1935 O O . LYS A 1 241 ? 5.803 3.280 10.853 1.00 97.56 241 LYS A O 1
ATOM 1940 N N . CYS A 1 242 ? 5.860 4.600 9.041 1.00 95.06 242 CYS A N 1
ATOM 1941 C CA . CYS A 1 242 ? 4.612 5.299 9.352 1.00 95.06 242 CYS A CA 1
ATOM 1942 C C . CYS A 1 242 ? 3.413 4.336 9.401 1.00 95.06 242 CYS A C 1
ATOM 1944 O O . CYS A 1 242 ? 2.563 4.430 10.287 1.00 95.06 242 CYS A O 1
ATOM 1946 N N . VAL A 1 243 ? 3.366 3.359 8.492 1.00 96.06 243 VAL A N 1
ATOM 1947 C CA . VAL A 1 243 ? 2.344 2.305 8.504 1.00 96.06 243 VAL A CA 1
ATOM 1948 C C . VAL A 1 243 ? 2.444 1.461 9.776 1.00 96.06 243 VAL A C 1
ATOM 1950 O O . VAL A 1 243 ? 1.415 1.203 10.403 1.00 96.06 243 VAL A O 1
ATOM 1953 N N . ALA A 1 244 ? 3.649 1.060 10.188 1.00 96.56 244 ALA A N 1
ATOM 1954 C CA . ALA A 1 244 ? 3.846 0.310 11.428 1.00 96.56 244 ALA A CA 1
ATOM 1955 C C . ALA A 1 244 ? 3.357 1.099 12.657 1.00 96.56 244 ALA A C 1
ATOM 1957 O O . ALA A 1 244 ? 2.580 0.572 13.455 1.00 96.56 244 ALA A O 1
ATOM 1958 N N . GLU A 1 245 ? 3.714 2.383 12.756 1.00 97.75 245 GLU A N 1
ATOM 1959 C CA . GLU A 1 245 ? 3.244 3.268 13.829 1.00 97.75 245 GLU A CA 1
ATOM 1960 C C . GLU A 1 245 ? 1.713 3.395 13.843 1.00 97.75 245 GLU A C 1
ATOM 1962 O O . GLU A 1 245 ? 1.089 3.307 14.902 1.00 97.75 245 GLU A O 1
ATOM 1967 N N . LEU A 1 246 ? 1.074 3.552 12.678 1.00 94.88 246 LEU A N 1
ATOM 1968 C CA . LEU A 1 246 ? -0.388 3.614 12.579 1.00 94.88 246 LEU A CA 1
ATOM 1969 C C . LEU A 1 246 ? -1.057 2.323 13.069 1.00 94.88 246 LEU A C 1
ATOM 1971 O O . LEU A 1 246 ? -2.065 2.393 13.776 1.00 94.88 246 LEU A O 1
ATOM 1975 N N . TYR A 1 247 ? -0.498 1.156 12.745 1.00 95.62 247 TYR A N 1
ATOM 1976 C CA . TYR A 1 247 ? -1.008 -0.130 13.232 1.00 95.62 247 TYR A CA 1
ATOM 1977 C C . TYR A 1 247 ? -0.894 -0.270 14.754 1.00 95.62 247 TYR A C 1
ATOM 1979 O O . TYR A 1 247 ? -1.832 -0.750 15.403 1.00 95.62 247 TYR A O 1
ATOM 1987 N N . GLU A 1 248 ? 0.214 0.177 15.345 1.00 97.56 248 GLU A N 1
ATOM 1988 C CA . GLU A 1 248 ? 0.379 0.193 16.802 1.00 97.56 248 GLU A CA 1
ATOM 1989 C C . GLU A 1 248 ? -0.633 1.131 17.470 1.00 97.56 248 GLU A C 1
ATOM 1991 O O . GLU A 1 248 ? -1.296 0.747 18.438 1.00 97.56 248 GLU A O 1
ATOM 1996 N N . LYS A 1 249 ? -0.826 2.339 16.920 1.00 97.06 249 LYS A N 1
ATOM 1997 C CA . LYS A 1 249 ? -1.820 3.301 17.425 1.00 97.06 249 LYS A CA 1
ATOM 1998 C C . LYS A 1 249 ? -3.243 2.764 17.319 1.00 97.06 249 LYS A C 1
ATOM 2000 O O . LYS A 1 249 ? -4.018 2.930 18.259 1.00 97.06 249 LYS A O 1
ATOM 2005 N N . PHE A 1 250 ? -3.584 2.101 16.216 1.00 94.81 250 PHE A N 1
ATOM 2006 C CA . PHE A 1 250 ? -4.888 1.466 16.042 1.00 94.81 250 PHE A CA 1
ATOM 2007 C C . PHE A 1 250 ? -5.124 0.367 17.087 1.00 94.81 250 PHE A C 1
ATOM 2009 O O . PHE A 1 250 ? -6.174 0.331 17.727 1.00 94.81 250 PHE A O 1
ATOM 2016 N N . SER A 1 251 ? -4.122 -0.481 17.325 1.00 95.69 251 SER A N 1
ATOM 2017 C CA . SER A 1 251 ? -4.198 -1.544 18.334 1.00 95.69 251 SER A CA 1
ATOM 2018 C C . SER A 1 251 ? -4.382 -0.976 19.747 1.00 95.69 251 SER A C 1
ATOM 2020 O O . SER A 1 251 ? -5.222 -1.457 20.510 1.00 95.69 251 SER A O 1
ATOM 2022 N N . ALA A 1 252 ? -3.653 0.094 20.083 1.00 96.88 252 ALA A N 1
ATOM 2023 C CA . ALA A 1 252 ? -3.799 0.794 21.358 1.00 96.88 252 ALA A CA 1
ATOM 2024 C C . ALA A 1 252 ? -5.189 1.438 21.518 1.00 96.88 252 ALA A C 1
ATOM 2026 O O . ALA A 1 252 ? -5.773 1.390 22.602 1.00 96.88 252 ALA A O 1
ATOM 2027 N N . LEU A 1 253 ? -5.740 2.009 20.443 1.00 95.50 253 LEU A N 1
ATOM 2028 C CA . LEU A 1 253 ? -7.080 2.594 20.440 1.00 95.50 253 LEU A CA 1
ATOM 2029 C C . LEU A 1 253 ? -8.163 1.537 20.694 1.00 95.50 253 LEU A C 1
ATOM 2031 O O . LEU A 1 253 ? -9.067 1.772 21.498 1.00 95.50 253 LEU A O 1
ATOM 2035 N N . GLU A 1 254 ? -8.068 0.369 20.055 1.00 94.19 254 GLU A N 1
ATOM 2036 C CA . GLU A 1 254 ? -9.045 -0.708 20.253 1.00 94.19 254 GLU A CA 1
ATOM 2037 C C . GLU A 1 254 ? -8.983 -1.262 21.688 1.00 94.19 254 GLU A C 1
ATOM 2039 O O . GLU A 1 254 ? -10.019 -1.474 22.322 1.00 94.19 254 GLU A O 1
ATOM 2044 N N . ALA A 1 255 ? -7.779 -1.392 22.258 1.00 94.62 255 ALA A N 1
ATOM 2045 C CA . ALA A 1 255 ? -7.603 -1.764 23.662 1.00 94.62 255 ALA A CA 1
ATOM 2046 C C . ALA A 1 255 ? -8.222 -0.727 24.621 1.00 94.62 255 ALA A C 1
ATOM 2048 O O . ALA A 1 255 ? -8.938 -1.089 25.559 1.00 94.62 255 ALA A O 1
ATOM 2049 N N . ALA A 1 256 ? -8.008 0.568 24.364 1.00 94.12 256 ALA A N 1
ATOM 2050 C CA . ALA A 1 256 ? -8.597 1.647 25.157 1.00 94.12 256 ALA A CA 1
ATOM 2051 C C . ALA A 1 256 ? -10.133 1.659 25.072 1.00 94.12 256 ALA A C 1
ATOM 2053 O O . ALA A 1 256 ? -10.819 1.887 26.070 1.00 94.12 256 ALA A O 1
ATOM 2054 N N . LYS A 1 257 ? -10.694 1.363 23.895 1.00 92.50 257 LYS A N 1
ATOM 2055 C CA . LYS A 1 257 ? -12.141 1.244 23.697 1.00 92.50 257 LYS A CA 1
ATOM 2056 C C . LYS A 1 257 ? -12.734 0.097 24.514 1.00 92.50 257 LYS A C 1
ATOM 2058 O O . LYS A 1 257 ? -13.763 0.294 25.160 1.00 92.50 257 LYS A O 1
ATOM 2063 N N . LEU A 1 258 ? -12.074 -1.061 24.541 1.00 89.50 258 LEU A N 1
ATOM 2064 C CA . LEU A 1 258 ? -12.509 -2.206 25.343 1.00 89.50 258 LEU A CA 1
ATOM 2065 C C . LEU A 1 258 ? -12.486 -1.885 26.845 1.00 89.50 258 LEU A C 1
ATOM 2067 O O . LEU A 1 258 ? -13.451 -2.165 27.555 1.00 89.50 258 LEU A O 1
ATOM 2071 N N . HIS A 1 259 ? -11.427 -1.221 27.313 1.00 90.94 259 HIS A N 1
ATOM 2072 C CA . HIS A 1 259 ? -11.332 -0.749 28.694 1.00 90.94 259 HIS A CA 1
ATOM 2073 C C . HIS A 1 259 ? -12.450 0.246 29.048 1.00 90.94 259 HIS A C 1
ATOM 2075 O O . HIS A 1 259 ? -13.080 0.134 30.099 1.00 90.94 259 HIS A O 1
ATOM 2081 N N . ASN A 1 260 ? -12.766 1.187 28.154 1.00 91.38 260 ASN A N 1
ATOM 2082 C CA . ASN A 1 260 ? -13.877 2.117 28.365 1.00 91.38 260 ASN A CA 1
ATOM 2083 C C . ASN A 1 260 ? -15.232 1.398 28.433 1.00 91.38 260 ASN A C 1
ATOM 2085 O O . ASN A 1 260 ? -16.077 1.771 29.246 1.00 91.38 260 ASN A O 1
ATOM 2089 N N . MET A 1 261 ? -15.445 0.349 27.630 1.00 86.75 261 MET A N 1
ATOM 2090 C CA . MET A 1 261 ? -16.653 -0.479 27.729 1.00 86.75 261 MET A CA 1
ATOM 2091 C C . MET A 1 261 ? -16.760 -1.191 29.086 1.00 86.75 261 MET A C 1
ATOM 2093 O O . MET A 1 261 ? -17.856 -1.236 29.650 1.00 86.75 261 MET A O 1
ATOM 2097 N N . ASP A 1 262 ? -15.647 -1.682 29.639 1.00 92.56 262 ASP A N 1
ATOM 2098 C CA . ASP A 1 262 ? -15.605 -2.271 30.985 1.00 92.56 262 ASP A CA 1
ATOM 2099 C C . ASP A 1 262 ? -15.934 -1.237 32.075 1.00 92.56 262 ASP A C 1
ATOM 2101 O O . ASP A 1 262 ? -16.782 -1.491 32.934 1.00 92.56 262 ASP A O 1
ATOM 2105 N N . ILE A 1 263 ? -15.358 -0.028 31.999 1.00 93.81 263 ILE A N 1
ATOM 2106 C CA . ILE A 1 263 ? -15.689 1.069 32.926 1.00 93.81 263 ILE A CA 1
ATOM 2107 C C . ILE A 1 263 ? -17.185 1.392 32.876 1.00 93.81 263 ILE A C 1
ATOM 2109 O O . ILE A 1 263 ? -17.820 1.525 33.922 1.00 93.81 263 ILE A O 1
ATOM 2113 N N . VAL A 1 264 ? -17.769 1.506 31.679 1.00 94.19 264 VAL A N 1
ATOM 2114 C CA . VAL A 1 264 ? -19.208 1.770 31.522 1.00 94.19 264 VAL A CA 1
ATOM 2115 C C . VAL A 1 264 ? -20.040 0.642 32.140 1.00 94.19 264 VAL A C 1
ATOM 2117 O O . VAL A 1 264 ? -21.054 0.914 32.788 1.00 94.19 264 VAL A O 1
ATOM 2120 N N . GLY A 1 265 ? -19.606 -0.613 31.992 1.00 93.56 265 GLY A N 1
ATOM 2121 C CA . GLY A 1 265 ? -20.210 -1.766 32.661 1.00 93.56 265 GLY A CA 1
ATOM 2122 C C . GLY A 1 265 ? -20.181 -1.638 34.186 1.00 93.56 265 GLY A C 1
ATOM 2123 O O . GLY A 1 265 ? -21.229 -1.723 34.832 1.00 93.56 265 GLY A O 1
ATOM 2124 N N . LYS A 1 266 ? -19.010 -1.340 34.759 1.00 94.94 266 LYS A N 1
ATOM 2125 C CA . LYS A 1 266 ? -18.829 -1.117 36.204 1.00 94.94 266 LYS A CA 1
ATOM 2126 C C . LYS A 1 266 ? -19.663 0.053 36.726 1.00 94.94 266 LYS A C 1
ATOM 2128 O O . LYS A 1 266 ? -20.313 -0.071 37.760 1.00 94.94 266 LYS A O 1
ATOM 2133 N N . ALA A 1 267 ? -19.709 1.169 36.000 1.00 95.12 267 ALA A N 1
ATOM 2134 C CA . ALA A 1 267 ? -20.522 2.327 36.365 1.00 95.12 267 ALA A CA 1
ATOM 2135 C C . ALA A 1 267 ? -22.021 1.992 36.377 1.00 95.12 267 ALA A C 1
ATOM 2137 O O . ALA A 1 267 ? -22.734 2.387 37.299 1.00 95.12 267 ALA A O 1
ATOM 2138 N N . ARG A 1 268 ? -22.503 1.218 35.393 1.00 96.50 268 ARG A N 1
ATOM 2139 C CA . ARG A 1 268 ? -23.894 0.744 35.355 1.00 96.50 268 ARG A CA 1
ATOM 2140 C C . ARG A 1 268 ? -24.221 -0.143 36.555 1.00 96.50 268 ARG A C 1
ATOM 2142 O O . ARG A 1 268 ? -25.284 0.021 37.148 1.00 96.50 268 ARG A O 1
ATOM 2149 N N . TRP A 1 269 ? -23.310 -1.044 36.921 1.00 95.44 269 TRP A N 1
ATOM 2150 C CA . TRP A 1 269 ? -23.461 -1.886 38.107 1.00 95.44 269 TRP A CA 1
ATOM 2151 C C . TRP A 1 269 ? -23.542 -1.046 39.391 1.00 95.44 269 TRP A C 1
ATOM 2153 O O . TRP A 1 269 ? -24.511 -1.170 40.135 1.00 95.44 269 TRP A O 1
ATOM 2163 N N . LEU A 1 270 ? -22.614 -0.103 39.593 1.00 96.38 270 LEU A N 1
ATOM 2164 C CA . LEU A 1 270 ? -22.633 0.812 40.745 1.00 96.38 270 LEU A CA 1
ATOM 2165 C C . LEU A 1 270 ? -23.924 1.640 40.818 1.00 96.38 270 LEU A C 1
ATOM 2167 O O . LEU A 1 270 ? -24.473 1.865 41.895 1.00 96.38 270 LEU A O 1
ATOM 2171 N N . VAL A 1 271 ? -24.432 2.090 39.668 1.00 97.06 271 VAL A N 1
ATOM 2172 C CA . VAL A 1 271 ? -25.705 2.815 39.565 1.00 97.06 271 VAL A CA 1
ATOM 2173 C C . VAL A 1 271 ? -26.873 1.968 40.059 1.00 97.06 271 VAL A C 1
ATOM 2175 O O . VAL A 1 271 ? -27.730 2.517 40.760 1.00 97.06 271 VAL A O 1
ATOM 2178 N N . ASN A 1 272 ? -26.900 0.682 39.699 1.00 95.69 272 ASN A N 1
ATOM 2179 C CA . ASN A 1 272 ? -27.913 -0.267 40.147 1.00 95.69 272 ASN A CA 1
ATOM 2180 C C . ASN A 1 272 ? -27.823 -0.486 41.660 1.00 95.69 272 ASN A C 1
ATOM 2182 O O . ASN A 1 272 ? -28.816 -0.307 42.356 1.00 95.69 272 ASN A O 1
ATOM 2186 N N . GLU A 1 273 ? -26.623 -0.746 42.175 1.00 96.12 273 GLU A N 1
ATOM 2187 C CA . GLU A 1 273 ? -26.392 -0.981 43.604 1.00 96.12 273 GLU A CA 1
ATOM 2188 C C . GLU A 1 273 ? -26.811 0.219 44.464 1.00 96.12 273 GLU A C 1
ATOM 2190 O O . GLU A 1 273 ? -27.508 0.094 45.469 1.00 96.12 273 GLU A O 1
ATOM 2195 N N . ARG A 1 274 ? -26.483 1.434 44.013 1.00 97.12 274 ARG A N 1
ATOM 2196 C CA . ARG A 1 274 ? -26.915 2.679 44.662 1.00 97.12 274 ARG A CA 1
ATOM 2197 C C . ARG A 1 274 ? -28.437 2.852 44.644 1.00 97.12 274 ARG A C 1
ATOM 2199 O O . ARG A 1 274 ? -28.987 3.435 45.577 1.00 97.12 274 ARG A O 1
ATOM 2206 N N . ASN A 1 275 ? -29.128 2.375 43.606 1.00 96.06 275 ASN A N 1
ATOM 2207 C CA . ASN A 1 275 ? -30.592 2.412 43.554 1.00 96.06 275 ASN A CA 1
ATOM 2208 C C . ASN A 1 275 ? -31.219 1.391 44.516 1.00 96.06 275 ASN A C 1
ATOM 2210 O O . ASN A 1 275 ? -32.195 1.732 45.184 1.00 96.06 275 ASN A O 1
ATOM 2214 N N . GLU A 1 276 ? -30.640 0.192 44.638 1.00 96.56 276 GLU A N 1
ATOM 2215 C CA . GLU A 1 276 ? -31.049 -0.800 45.643 1.00 96.56 276 GLU A CA 1
ATOM 2216 C C . GLU A 1 276 ? -30.883 -0.257 47.059 1.00 96.56 276 GLU A C 1
ATOM 2218 O O . GLU A 1 276 ? -31.829 -0.260 47.845 1.00 96.56 276 GLU A O 1
ATOM 2223 N N . LEU A 1 277 ? -29.715 0.313 47.361 1.00 96.69 277 LEU A N 1
ATOM 2224 C CA . LEU A 1 277 ? -29.444 0.896 48.670 1.00 96.69 277 LEU A CA 1
ATOM 2225 C C . LEU A 1 277 ? -30.418 2.035 48.998 1.00 96.69 277 LEU A C 1
ATOM 2227 O O . LEU A 1 277 ? -30.882 2.155 50.130 1.00 96.69 277 LEU A O 1
ATOM 2231 N N . LYS A 1 278 ? -30.781 2.852 48.000 1.00 97.31 278 LYS A N 1
ATOM 2232 C CA . LYS A 1 278 ? -31.794 3.902 48.160 1.00 97.31 278 LYS A CA 1
ATOM 2233 C C . LYS A 1 278 ? -33.169 3.321 48.509 1.00 97.31 278 LYS A C 1
ATOM 2235 O O . LYS A 1 278 ? -33.857 3.889 49.357 1.00 97.31 278 LYS A O 1
ATOM 2240 N N . ARG A 1 279 ? -33.562 2.206 47.885 1.00 96.38 279 ARG A N 1
ATOM 2241 C CA . ARG A 1 279 ? -34.811 1.488 48.188 1.00 96.38 279 ARG A CA 1
ATOM 2242 C C . ARG A 1 279 ? -34.805 0.975 49.630 1.00 96.38 279 ARG A C 1
ATOM 2244 O O . ARG A 1 279 ? -35.703 1.316 50.392 1.00 96.38 279 ARG A O 1
ATOM 2251 N N . VAL A 1 280 ? -33.745 0.262 50.020 1.00 95.94 280 VAL A N 1
ATOM 2252 C CA . VAL A 1 280 ? -33.568 -0.278 51.380 1.00 95.94 280 VAL A CA 1
ATOM 2253 C C . VAL A 1 280 ? -33.566 0.839 52.425 1.00 95.94 280 VAL A C 1
ATOM 2255 O O . VAL A 1 280 ? -34.212 0.718 53.461 1.00 95.94 280 VAL A O 1
ATOM 2258 N N . SER A 1 281 ? -32.898 1.961 52.148 1.00 95.62 281 SER A N 1
ATOM 2259 C CA . SER A 1 281 ? -32.898 3.128 53.033 1.00 95.62 281 SER A CA 1
ATOM 2260 C C . SER A 1 281 ? -34.301 3.718 53.211 1.00 95.62 281 SER A C 1
ATOM 2262 O O . SER A 1 281 ? -34.699 4.014 54.337 1.00 95.62 281 SER A O 1
ATOM 2264 N N . MET A 1 282 ? -35.080 3.850 52.130 1.00 95.38 282 MET A N 1
ATOM 2265 C CA . MET A 1 282 ? -36.478 4.283 52.219 1.00 95.38 282 MET A CA 1
ATOM 2266 C C . MET A 1 282 ? -37.321 3.336 53.077 1.00 95.38 282 MET A C 1
ATOM 2268 O O . MET A 1 282 ? -38.103 3.806 53.904 1.00 95.38 282 MET A O 1
ATOM 2272 N N . ASP A 1 283 ? -37.158 2.025 52.909 1.00 93.69 283 ASP A N 1
ATOM 2273 C CA . ASP A 1 283 ? -37.899 1.033 53.689 1.00 93.69 283 ASP A CA 1
ATOM 2274 C C . ASP A 1 283 ? -37.476 1.035 55.166 1.00 93.69 283 ASP A C 1
ATOM 2276 O O . ASP A 1 283 ? -38.334 0.958 56.044 1.00 93.69 283 ASP A O 1
ATOM 2280 N N . TYR A 1 284 ? -36.190 1.251 55.460 1.00 91.88 284 TYR A N 1
ATOM 2281 C CA . TYR A 1 284 ? -35.701 1.472 56.823 1.00 91.88 284 TYR A CA 1
ATOM 2282 C C . TYR A 1 284 ? -36.385 2.674 57.488 1.00 91.88 284 TYR A C 1
ATOM 2284 O O . TYR A 1 284 ? -36.868 2.564 58.616 1.00 91.88 284 TYR A O 1
ATOM 2292 N N . TYR A 1 285 ? -36.473 3.819 56.800 1.00 90.00 285 TYR A N 1
ATOM 2293 C CA . TYR A 1 285 ? -37.139 5.000 57.356 1.00 90.00 285 TYR A CA 1
ATOM 2294 C C . TYR A 1 285 ? -38.641 4.781 57.560 1.00 90.00 285 TYR A C 1
ATOM 2296 O O . TYR A 1 285 ? -39.162 5.177 58.599 1.00 90.00 285 TYR A O 1
ATOM 2304 N N . ARG A 1 286 ? -39.323 4.105 56.625 1.00 93.06 286 ARG A N 1
ATOM 2305 C CA . ARG A 1 286 ? -40.737 3.719 56.785 1.00 93.06 286 ARG A CA 1
ATOM 2306 C C . ARG A 1 286 ? -40.948 2.816 57.995 1.00 93.06 286 ARG A C 1
ATOM 2308 O O . ARG A 1 286 ? -41.881 3.025 58.760 1.00 93.06 286 ARG A O 1
ATOM 2315 N N . LEU A 1 287 ? -40.078 1.824 58.177 1.00 89.44 287 LEU A N 1
ATOM 2316 C CA . LEU A 1 287 ? -40.148 0.905 59.307 1.00 89.44 287 LEU A CA 1
ATOM 2317 C C . LEU A 1 287 ? -39.922 1.637 60.633 1.00 89.44 287 LEU A C 1
ATOM 2319 O O . LEU A 1 287 ? -40.672 1.444 61.586 1.00 89.44 287 LEU A O 1
ATOM 2323 N N . LYS A 1 288 ? -38.915 2.512 60.685 1.00 87.69 288 LYS A N 1
ATOM 2324 C CA . LYS A 1 288 ? -38.628 3.348 61.855 1.00 87.69 288 LYS A CA 1
ATOM 2325 C C . LYS A 1 288 ? -39.809 4.252 62.226 1.00 87.69 288 LYS A C 1
ATOM 2327 O O . LYS A 1 288 ? -40.114 4.396 63.409 1.00 87.69 288 LYS A O 1
ATOM 2332 N N . ASP A 1 289 ? -40.465 4.841 61.232 1.00 88.19 289 ASP A N 1
ATOM 2333 C CA . ASP A 1 289 ? -41.668 5.653 61.425 1.00 88.19 289 ASP A CA 1
ATOM 2334 C C . ASP A 1 289 ? -42.832 4.811 61.972 1.00 88.19 289 ASP A C 1
ATOM 2336 O O . ASP A 1 289 ? -43.405 5.145 63.008 1.00 88.19 289 ASP A O 1
ATOM 2340 N N . ALA A 1 290 ? -43.086 3.636 61.386 1.00 87.38 290 ALA A N 1
ATOM 2341 C CA . ALA A 1 290 ? -44.096 2.703 61.883 1.00 87.38 290 ALA A CA 1
ATOM 2342 C C . ALA A 1 290 ? -43.848 2.306 63.352 1.00 87.38 290 ALA A C 1
ATOM 2344 O O . ALA A 1 290 ? -44.768 2.355 64.168 1.00 87.38 290 ALA A O 1
ATOM 2345 N N . PHE A 1 291 ? -42.604 2.012 63.743 1.00 83.88 291 PHE A N 1
ATOM 2346 C CA . PHE A 1 291 ? -42.260 1.737 65.145 1.00 83.88 291 PHE A CA 1
ATOM 2347 C C . PHE A 1 291 ? -42.467 2.922 66.088 1.00 83.88 291 PHE A C 1
ATOM 2349 O O . PHE A 1 291 ? -42.635 2.711 67.285 1.00 83.88 291 PHE A O 1
ATOM 2356 N N . SER A 1 292 ? -42.463 4.150 65.573 1.00 82.88 292 SER A N 1
ATOM 2357 C CA . SER A 1 292 ? -42.766 5.341 66.371 1.00 82.88 292 SER A CA 1
ATOM 2358 C C . SER A 1 292 ? -44.271 5.476 66.643 1.00 82.88 292 SER A C 1
ATOM 2360 O O . SER A 1 292 ? -44.658 6.148 67.594 1.00 82.88 292 SER A O 1
ATOM 2362 N N . THR A 1 293 ? -45.117 4.814 65.843 1.00 83.56 293 THR A N 1
ATOM 2363 C CA . THR A 1 293 ? -46.580 4.774 66.026 1.00 83.56 293 THR A CA 1
ATOM 2364 C C . THR A 1 293 ? -47.074 3.589 66.864 1.00 83.56 293 THR A C 1
ATOM 2366 O O . THR A 1 293 ? -48.172 3.650 67.415 1.00 83.56 293 THR A O 1
ATOM 2369 N N . ILE A 1 294 ? -46.287 2.514 66.984 1.00 82.06 294 ILE A N 1
ATOM 2370 C CA . ILE A 1 294 ? -46.642 1.330 67.780 1.00 82.06 294 ILE A CA 1
ATOM 2371 C C . ILE A 1 294 ? -46.426 1.627 69.272 1.00 82.06 294 ILE A C 1
ATOM 2373 O O . ILE A 1 294 ? -45.364 2.098 69.674 1.00 82.06 294 ILE A O 1
ATOM 2377 N N . GLY A 1 295 ? -47.415 1.296 70.109 1.00 75.38 295 GLY A N 1
ATOM 2378 C CA . GLY A 1 295 ? -47.292 1.354 71.568 1.00 75.38 295 GLY A CA 1
ATOM 2379 C C . GLY A 1 295 ? -46.366 0.258 72.098 1.00 75.38 295 GLY A C 1
ATOM 2380 O O . GLY A 1 295 ? -46.824 -0.838 72.414 1.00 75.38 295 GLY A O 1
ATOM 2381 N N . LEU A 1 296 ? -45.064 0.539 72.157 1.00 80.00 296 LEU A N 1
ATOM 2382 C CA . LEU A 1 296 ? -44.058 -0.364 72.720 1.00 80.00 296 LEU A CA 1
ATOM 2383 C C . LEU A 1 296 ? -43.965 -0.206 74.252 1.00 80.00 296 LEU A C 1
ATOM 2385 O O . LEU A 1 296 ? -44.184 0.891 74.760 1.00 80.00 296 LEU A O 1
ATOM 2389 N N . PRO A 1 297 ? -43.596 -1.258 75.002 1.00 80.88 297 PRO A N 1
ATOM 2390 C CA . PRO A 1 297 ? -43.274 -1.156 76.429 1.00 80.88 297 PRO A CA 1
ATOM 2391 C C . PRO A 1 297 ? -42.075 -0.225 76.696 1.00 80.88 297 PRO A C 1
ATOM 2393 O O . PRO A 1 297 ? -41.116 -0.232 75.924 1.00 80.88 297 PRO A O 1
ATOM 2396 N N . GLU A 1 298 ? -42.077 0.538 77.798 1.00 75.19 298 GLU A N 1
ATOM 2397 C CA . GLU A 1 298 ? -41.045 1.555 78.111 1.00 75.19 298 GLU A CA 1
ATOM 2398 C C . GLU A 1 298 ? -39.600 1.036 78.054 1.00 75.19 298 GLU A C 1
ATOM 2400 O O . GLU A 1 298 ? -38.703 1.738 77.588 1.00 75.19 298 GLU A O 1
ATOM 2405 N N . ASN A 1 299 ? -39.372 -0.214 78.456 1.00 77.38 299 ASN A N 1
ATOM 2406 C CA . ASN A 1 299 ? -38.061 -0.862 78.397 1.00 77.38 299 ASN A CA 1
ATOM 2407 C C . ASN A 1 299 ? -37.581 -1.158 76.962 1.00 77.38 299 ASN A C 1
ATOM 2409 O O . ASN A 1 299 ? -36.382 -1.300 76.738 1.00 77.38 299 ASN A O 1
ATOM 2413 N N . VAL A 1 300 ? -38.492 -1.228 75.989 1.00 79.12 300 VAL A N 1
ATOM 2414 C CA . VAL A 1 300 ? -38.199 -1.492 74.571 1.00 79.12 300 VAL A CA 1
ATOM 2415 C C . VAL A 1 300 ? -38.164 -0.192 73.753 1.00 79.12 300 VAL A C 1
ATOM 2417 O O . VAL A 1 300 ? -37.388 -0.097 72.800 1.00 79.12 300 VAL A O 1
ATOM 2420 N N . ILE A 1 301 ? -38.915 0.847 74.153 1.00 75.06 301 ILE A N 1
ATOM 2421 C CA . ILE A 1 301 ? -39.001 2.158 73.467 1.00 75.06 301 ILE A CA 1
ATOM 2422 C C . ILE A 1 301 ? -37.633 2.826 73.269 1.00 75.06 301 ILE A C 1
ATOM 2424 O O . ILE A 1 301 ? -37.443 3.526 72.276 1.00 75.06 301 ILE A O 1
ATOM 2428 N N . PHE A 1 302 ? -36.675 2.638 74.179 1.00 75.25 302 PHE A N 1
ATOM 2429 C CA . PHE A 1 302 ? -35.363 3.302 74.111 1.00 75.25 302 PHE A CA 1
ATOM 2430 C C . PHE A 1 302 ? -34.256 2.454 73.467 1.00 75.25 302 PHE A C 1
ATOM 2432 O O . PHE A 1 302 ? -33.145 2.945 73.282 1.00 75.25 302 PHE A O 1
ATOM 2439 N N . SER A 1 303 ? -34.552 1.212 73.079 1.00 82.06 303 SER A N 1
ATOM 2440 C CA . SER A 1 303 ? -33.588 0.322 72.418 1.00 82.06 303 SER A CA 1
ATOM 2441 C C . SER A 1 303 ? -33.377 0.677 70.937 1.00 82.06 303 SER A C 1
ATOM 2443 O O . SER A 1 303 ? -34.135 1.469 70.363 1.00 82.06 303 SER A O 1
ATOM 2445 N N . ASP A 1 304 ? -32.335 0.137 70.307 1.00 85.69 304 ASP A N 1
ATOM 2446 C CA . ASP A 1 304 ? -32.098 0.278 68.866 1.00 85.69 304 ASP A CA 1
ATOM 2447 C C . ASP A 1 304 ? -33.187 -0.434 68.029 1.00 85.69 304 ASP A C 1
ATOM 2449 O O . ASP A 1 304 ? -34.007 -1.191 68.549 1.00 85.69 304 ASP A O 1
ATOM 2453 N N . LEU A 1 305 ? -33.240 -0.161 66.719 1.00 83.50 305 LEU A N 1
ATOM 2454 C CA . LEU A 1 305 ? -34.298 -0.697 65.854 1.00 83.50 305 LEU A CA 1
ATOM 2455 C C . LEU A 1 305 ? -34.268 -2.235 65.762 1.00 83.50 305 LEU A C 1
ATOM 2457 O O . LEU A 1 305 ? -35.336 -2.837 65.669 1.00 83.50 305 LEU A O 1
ATOM 2461 N N . ASP A 1 306 ? -33.087 -2.861 65.818 1.00 86.06 306 ASP A N 1
ATOM 2462 C CA . ASP A 1 306 ? -32.953 -4.320 65.744 1.00 86.06 306 ASP A CA 1
ATOM 2463 C C . ASP A 1 306 ? -33.501 -4.971 67.014 1.00 86.06 306 ASP A C 1
ATOM 2465 O O . ASP A 1 306 ? -34.262 -5.935 66.936 1.00 86.06 306 ASP A O 1
ATOM 2469 N N . SER A 1 307 ? -33.212 -4.389 68.178 1.00 87.50 307 SER A N 1
ATOM 2470 C CA . SER A 1 307 ? -33.790 -4.809 69.459 1.00 87.50 307 SER A CA 1
ATOM 2471 C C . SER A 1 307 ? -35.322 -4.693 69.471 1.00 87.50 307 SER A C 1
ATOM 2473 O O . SER A 1 307 ? -36.015 -5.617 69.909 1.00 87.50 307 SER A O 1
ATOM 2475 N N . ARG A 1 308 ? -35.882 -3.603 68.924 1.00 87.06 308 ARG A N 1
ATOM 2476 C CA . ARG A 1 308 ? -37.345 -3.430 68.786 1.00 87.06 308 ARG A CA 1
ATOM 2477 C C . ARG A 1 308 ? -37.963 -4.445 67.823 1.00 87.06 308 ARG A C 1
ATOM 2479 O O . ARG A 1 308 ? -39.026 -4.991 68.115 1.00 87.06 308 ARG A O 1
ATOM 2486 N N . LEU A 1 309 ? -37.306 -4.717 66.693 1.00 87.06 309 LEU A N 1
ATOM 2487 C CA . LEU A 1 309 ? -37.721 -5.734 65.721 1.00 87.06 309 LEU A CA 1
ATOM 2488 C C . LEU A 1 309 ? -37.701 -7.138 66.320 1.00 87.06 309 LEU A C 1
ATOM 2490 O O . LEU A 1 309 ? -38.649 -7.897 66.122 1.00 87.06 309 LEU A O 1
ATOM 2494 N N . ALA A 1 310 ? -36.640 -7.477 67.050 1.00 89.31 310 ALA A N 1
ATOM 2495 C CA . ALA A 1 310 ? -36.504 -8.761 67.721 1.00 89.31 310 ALA A CA 1
ATOM 2496 C C . ALA A 1 310 ? -37.630 -8.963 68.741 1.00 89.31 310 ALA A C 1
ATOM 2498 O O . ALA A 1 310 ? -38.276 -10.009 68.736 1.00 89.31 310 ALA A O 1
ATOM 2499 N N . TRP A 1 311 ? -37.934 -7.934 69.538 1.00 90.50 311 TRP A N 1
ATOM 2500 C CA . TRP A 1 311 ? -39.049 -7.978 70.479 1.00 90.50 311 TRP A CA 1
ATOM 2501 C C . TRP A 1 311 ? -40.403 -8.141 69.780 1.00 90.50 311 TRP A C 1
ATOM 2503 O O . TRP A 1 311 ? -41.211 -8.968 70.199 1.00 90.50 311 TRP A O 1
ATOM 2513 N N . LEU A 1 312 ? -40.657 -7.391 68.701 1.00 88.56 312 LEU A N 1
ATOM 2514 C CA . LEU A 1 312 ? -41.908 -7.489 67.942 1.00 88.56 312 LEU A CA 1
ATOM 2515 C C . LEU A 1 312 ? -42.078 -8.887 67.334 1.00 88.56 312 LEU A C 1
ATOM 2517 O O . LEU A 1 312 ? -43.163 -9.461 67.385 1.00 88.56 312 LEU A O 1
ATOM 2521 N N . LYS A 1 313 ? -40.995 -9.440 66.778 1.00 91.69 313 LYS A N 1
ATOM 2522 C CA . LYS A 1 313 ? -40.956 -10.792 66.222 1.00 91.69 313 LYS A CA 1
ATOM 2523 C C . LYS A 1 313 ? -41.306 -11.826 67.289 1.00 91.69 313 LYS A C 1
ATOM 2525 O O . LYS A 1 313 ? -42.187 -12.646 67.052 1.00 91.69 313 LYS A O 1
ATOM 2530 N N . GLU A 1 314 ? -40.645 -11.772 68.440 1.00 93.19 314 GLU A N 1
ATOM 2531 C CA . GLU A 1 314 ? -40.886 -12.714 69.535 1.00 93.19 314 GLU A CA 1
ATOM 2532 C C . GLU A 1 314 ? -42.317 -12.593 70.064 1.00 93.19 314 GLU A C 1
ATOM 2534 O O . GLU A 1 314 ? -43.023 -13.586 70.204 1.00 93.19 314 GLU A O 1
ATOM 2539 N N . SER A 1 315 ? -42.792 -11.358 70.238 1.00 90.25 315 SER A N 1
ATOM 2540 C CA . SER A 1 315 ? -44.158 -11.073 70.685 1.00 90.25 315 SER A CA 1
ATOM 2541 C C . SER A 1 315 ? -45.208 -11.596 69.704 1.00 90.25 315 SER A C 1
ATOM 2543 O O . SER A 1 315 ? -46.248 -12.099 70.121 1.00 90.25 315 SER A O 1
ATOM 2545 N N . PHE A 1 316 ? -44.944 -11.517 68.396 1.00 92.06 316 PHE A N 1
ATOM 2546 C CA . PHE A 1 316 ? -45.819 -12.089 67.374 1.00 92.06 316 PHE A CA 1
ATOM 2547 C C . PHE A 1 316 ? -45.860 -13.619 67.442 1.00 92.06 316 PHE A C 1
ATOM 2549 O O . PHE A 1 316 ? -46.941 -14.198 67.345 1.00 92.06 316 PHE A O 1
ATOM 2556 N N . TYR A 1 317 ? -44.708 -14.280 67.601 1.00 93.81 317 TYR A N 1
ATOM 2557 C CA . TYR A 1 317 ? -44.668 -15.739 67.742 1.00 93.81 317 TYR A CA 1
ATOM 2558 C C . TYR A 1 317 ? -45.380 -16.196 69.011 1.00 93.81 317 TYR A C 1
ATOM 2560 O O . TYR A 1 317 ? -46.219 -17.087 68.929 1.00 93.81 317 TYR A O 1
ATOM 2568 N N . GLN A 1 318 ? -45.150 -15.513 70.132 1.00 94.81 318 GLN A N 1
ATOM 2569 C CA . GLN A 1 318 ? -45.855 -15.802 71.374 1.00 94.81 318 GLN A CA 1
ATOM 2570 C C . GLN A 1 318 ? -47.370 -15.635 71.208 1.00 94.81 318 GLN A C 1
ATOM 2572 O O . GLN A 1 318 ? -48.125 -16.547 71.524 1.00 94.81 318 GLN A O 1
ATOM 2577 N N . ALA A 1 319 ? -47.824 -14.521 70.624 1.00 94.19 319 ALA A N 1
ATOM 2578 C CA . ALA A 1 319 ? -49.247 -14.301 70.374 1.00 94.19 319 ALA A CA 1
ATOM 2579 C C . ALA A 1 319 ? -49.847 -15.369 69.444 1.00 94.19 319 ALA A C 1
ATOM 2581 O O . ALA A 1 319 ? -50.986 -15.793 69.635 1.00 94.19 319 ALA A O 1
ATOM 2582 N N . LYS A 1 320 ? -49.094 -15.828 68.438 1.00 95.44 320 LYS A N 1
ATOM 2583 C CA . LYS A 1 320 ? -49.516 -16.916 67.549 1.00 95.44 320 LYS A CA 1
ATOM 2584 C C . LYS A 1 320 ? -49.678 -18.232 68.313 1.00 95.44 320 LYS A C 1
ATOM 2586 O O . LYS A 1 320 ? -50.663 -18.936 68.090 1.00 95.44 320 LYS A O 1
ATOM 2591 N N . ASP A 1 321 ? -48.741 -18.558 69.194 1.00 95.25 321 ASP A N 1
ATOM 2592 C CA . ASP A 1 321 ? -48.791 -19.776 70.000 1.00 95.25 321 ASP A CA 1
ATOM 2593 C C . ASP A 1 321 ? -49.929 -19.722 71.027 1.00 95.25 321 ASP A C 1
ATOM 2595 O O . ASP A 1 321 ? -50.682 -20.690 71.158 1.00 95.25 321 ASP A O 1
ATOM 2599 N N . ASP A 1 322 ? -50.148 -18.565 71.654 1.00 95.94 322 ASP A N 1
ATOM 2600 C CA . ASP A 1 322 ? -51.272 -18.324 72.561 1.00 95.94 322 ASP A CA 1
ATOM 2601 C C . ASP A 1 322 ? -52.619 -18.469 71.832 1.00 95.94 322 ASP A C 1
ATOM 2603 O O . ASP A 1 322 ? -53.539 -19.114 72.340 1.00 95.94 322 ASP A O 1
ATOM 2607 N N . ILE A 1 323 ? -52.740 -17.941 70.606 1.00 95.62 323 ILE A N 1
ATOM 2608 C CA . ILE A 1 323 ? -53.933 -18.126 69.762 1.00 95.62 323 ILE A CA 1
ATOM 2609 C C . ILE A 1 323 ? -54.169 -19.613 69.474 1.00 95.62 323 ILE A C 1
ATOM 2611 O O . ILE A 1 323 ? -55.301 -20.079 69.606 1.00 95.62 323 ILE A O 1
ATOM 2615 N N . ASN A 1 324 ? -53.129 -20.371 69.113 1.00 95.56 324 ASN A N 1
ATOM 2616 C CA . ASN A 1 324 ? -53.252 -21.810 68.858 1.00 95.56 324 ASN A CA 1
ATOM 2617 C C . ASN A 1 324 ? -53.693 -22.571 70.122 1.00 95.56 324 ASN A C 1
ATOM 2619 O O . ASN A 1 324 ? -54.538 -23.472 70.057 1.00 95.56 324 ASN A O 1
ATOM 2623 N N . MET A 1 325 ? -53.159 -22.194 71.287 1.00 95.88 325 MET A N 1
ATOM 2624 C CA . MET A 1 325 ? -53.544 -22.773 72.574 1.00 95.88 325 MET A CA 1
ATOM 2625 C C . MET A 1 325 ? -55.018 -22.491 72.884 1.00 95.88 325 MET A C 1
ATOM 2627 O O . MET A 1 325 ? -55.775 -23.421 73.165 1.00 95.88 325 MET A O 1
ATOM 2631 N N . LEU A 1 326 ? -55.451 -21.233 72.758 1.00 95.88 326 LEU A N 1
ATOM 2632 C CA . LEU A 1 326 ? -56.840 -20.831 72.978 1.00 95.88 326 LEU A CA 1
ATOM 2633 C C . LEU A 1 326 ? -57.794 -21.525 72.003 1.00 95.88 326 LEU A C 1
ATOM 2635 O O . LEU A 1 326 ? -58.856 -21.979 72.415 1.00 95.88 326 LEU A O 1
ATOM 2639 N N . GLN A 1 327 ? -57.420 -21.684 70.731 1.00 95.44 327 GLN A N 1
ATOM 2640 C CA . GLN A 1 327 ? -58.210 -22.450 69.757 1.00 95.44 327 GLN A CA 1
ATOM 2641 C C . GLN A 1 327 ? -58.373 -23.919 70.169 1.00 95.44 327 GLN A C 1
ATOM 2643 O O . GLN A 1 327 ? -59.448 -24.504 70.000 1.00 95.44 327 GLN A O 1
ATOM 2648 N N . THR A 1 328 ? -57.328 -24.508 70.750 1.00 95.75 328 THR A N 1
ATOM 2649 C CA . THR A 1 328 ? -57.366 -25.877 71.278 1.00 95.75 328 THR A CA 1
ATOM 2650 C C . THR A 1 328 ? -58.283 -25.969 72.502 1.00 95.75 328 THR A C 1
ATOM 2652 O O . THR A 1 328 ? -59.092 -2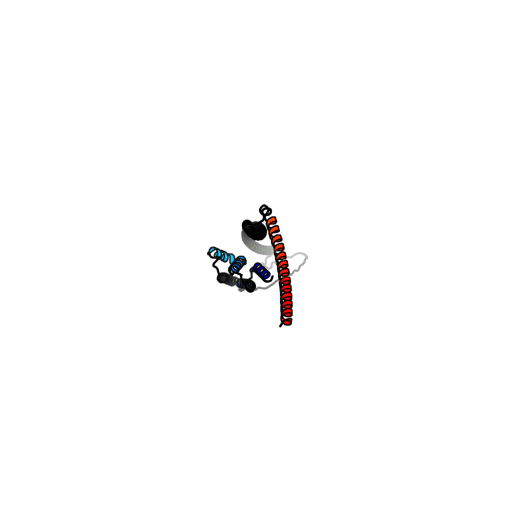6.889 72.598 1.00 95.75 328 THR A O 1
ATOM 2655 N N . GLU A 1 329 ? -58.203 -25.003 73.419 1.00 95.31 329 GLU A N 1
ATOM 2656 C CA . GLU A 1 329 ? -59.057 -24.933 74.613 1.00 95.31 329 GLU A CA 1
ATOM 2657 C C . GLU A 1 329 ? -60.536 -24.708 74.255 1.00 95.31 329 GLU A C 1
ATOM 2659 O O . GLU A 1 329 ? -61.422 -25.378 74.784 1.00 95.31 329 GLU A O 1
ATOM 2664 N N . ILE A 1 330 ? -60.815 -23.822 73.294 1.00 95.00 330 ILE A N 1
ATOM 2665 C CA . ILE A 1 330 ? -62.161 -23.601 72.745 1.00 95.00 330 ILE A CA 1
ATOM 2666 C C . ILE A 1 330 ? -62.707 -24.894 72.130 1.00 95.00 330 ILE A C 1
ATOM 2668 O O . ILE A 1 330 ? -63.879 -25.217 72.306 1.00 95.00 330 ILE A O 1
ATOM 2672 N N . SER A 1 331 ? -61.868 -25.658 71.427 1.00 95.38 331 SER A N 1
ATOM 2673 C CA . SER A 1 331 ? -62.284 -26.941 70.851 1.00 95.38 331 SER A CA 1
ATOM 2674 C C . SER A 1 331 ? -62.642 -27.956 71.940 1.00 95.38 331 SER A C 1
ATOM 2676 O O . SER A 1 331 ? -63.700 -28.574 71.857 1.00 95.38 331 SER A O 1
ATOM 2678 N N . ARG A 1 332 ? -61.823 -28.057 72.999 1.00 95.12 332 ARG A N 1
ATOM 2679 C CA . ARG A 1 332 ? -62.076 -28.941 74.150 1.00 95.12 332 ARG A CA 1
ATOM 2680 C C . ARG A 1 332 ? -63.337 -28.562 74.925 1.00 95.12 332 ARG A C 1
ATOM 2682 O O . ARG A 1 332 ? -64.162 -29.420 75.207 1.00 95.12 332 ARG A O 1
ATOM 2689 N N . THR A 1 333 ? -63.526 -27.281 75.235 1.00 94.19 333 THR A N 1
ATOM 2690 C CA . THR A 1 333 ? -64.732 -26.802 75.938 1.00 94.19 333 THR A CA 1
ATOM 2691 C C . THR A 1 333 ? -65.999 -26.995 75.102 1.00 94.19 333 THR A C 1
ATOM 2693 O O . THR A 1 333 ? -67.041 -27.374 75.636 1.00 94.19 333 THR A O 1
ATOM 2696 N N . LYS A 1 334 ? -65.924 -26.809 73.778 1.00 94.69 334 LYS A N 1
ATOM 2697 C CA . LYS A 1 334 ? -67.033 -27.098 72.858 1.00 94.69 334 LYS A CA 1
ATOM 2698 C C . LYS A 1 334 ? -67.396 -28.587 72.811 1.00 94.69 334 LYS A C 1
ATOM 2700 O O . LYS A 1 334 ? -68.564 -28.915 72.633 1.00 94.69 334 LYS A O 1
ATOM 2705 N N . GLU A 1 335 ? -66.415 -29.475 72.930 1.00 94.25 335 GLU A N 1
ATOM 2706 C CA . GLU A 1 335 ? -66.640 -30.922 73.008 1.00 94.25 335 GLU A CA 1
ATOM 2707 C C . GLU A 1 335 ? -67.256 -31.314 74.355 1.00 94.25 335 GLU A C 1
ATOM 2709 O O . GLU A 1 335 ? -68.325 -31.907 74.369 1.00 94.25 335 GLU A O 1
ATOM 2714 N N . ALA A 1 336 ? -66.696 -30.844 75.473 1.00 93.50 336 ALA A N 1
ATOM 2715 C CA . ALA A 1 336 ? -67.240 -31.109 76.808 1.00 93.50 336 ALA A CA 1
ATOM 2716 C C . ALA A 1 336 ? -68.687 -30.608 76.979 1.00 93.50 336 ALA A C 1
ATOM 2718 O O . ALA A 1 336 ? -69.539 -31.316 77.505 1.00 93.50 336 ALA A O 1
ATOM 2719 N N . THR A 1 337 ? -68.990 -29.400 76.491 1.00 92.81 337 THR A N 1
ATOM 2720 C CA . THR A 1 337 ? -70.365 -28.865 76.507 1.00 92.81 337 THR A CA 1
ATOM 2721 C C . THR A 1 337 ? -71.310 -29.657 75.607 1.00 92.81 337 THR A C 1
ATOM 2723 O O . THR A 1 337 ? -72.485 -29.791 75.940 1.00 92.81 337 THR A O 1
ATOM 2726 N N . ARG A 1 338 ? -70.828 -30.204 74.481 1.00 92.94 338 ARG A N 1
ATOM 2727 C CA . ARG A 1 338 ? -71.618 -31.122 73.649 1.00 92.94 338 ARG A CA 1
ATOM 2728 C C . ARG A 1 338 ? -71.918 -32.411 74.410 1.00 92.94 338 ARG A C 1
ATOM 2730 O O . ARG A 1 338 ? -73.079 -32.797 74.457 1.00 92.94 338 ARG A O 1
ATOM 2737 N N . ASP A 1 339 ? -70.915 -3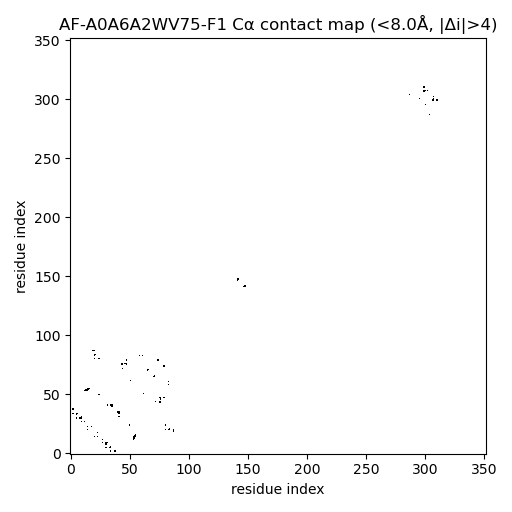3.006 75.047 1.00 92.94 339 ASP A N 1
ATOM 2738 C CA . ASP A 1 339 ? -71.073 -34.234 75.830 1.00 92.94 339 ASP A CA 1
ATOM 2739 C C . ASP A 1 339 ? -72.054 -34.039 77.003 1.00 92.94 339 ASP A C 1
ATOM 2741 O O . ASP A 1 339 ? -72.896 -34.898 77.263 1.00 92.94 339 ASP A O 1
ATOM 2745 N N . GLU A 1 340 ? -72.010 -32.888 77.687 1.00 92.38 340 GLU A N 1
ATOM 2746 C CA . GLU A 1 340 ? -72.980 -32.532 78.735 1.00 92.38 340 GLU A CA 1
ATOM 2747 C C . GLU A 1 340 ? -74.400 -32.340 78.190 1.00 92.38 340 GLU A C 1
ATOM 2749 O O . GLU A 1 340 ? -75.360 -32.804 78.811 1.00 92.38 340 GLU A O 1
ATOM 2754 N N . ILE A 1 341 ? -74.558 -31.683 77.034 1.00 91.06 341 ILE A N 1
ATOM 2755 C CA . ILE A 1 341 ? -75.861 -31.549 76.366 1.00 91.06 341 ILE A CA 1
ATOM 2756 C C . ILE A 1 341 ? -76.406 -32.930 75.994 1.00 91.06 341 ILE A C 1
ATOM 2758 O O . ILE A 1 341 ? -77.574 -33.204 76.267 1.00 91.06 341 ILE A O 1
ATOM 2762 N N . ASP A 1 342 ? -75.574 -33.806 75.431 1.00 91.44 342 ASP A N 1
ATOM 2763 C CA . ASP A 1 342 ? -75.958 -35.168 75.057 1.00 91.44 342 ASP A CA 1
ATOM 2764 C C . ASP A 1 342 ? -76.350 -35.991 76.300 1.00 91.44 342 ASP A C 1
ATOM 2766 O O . ASP A 1 342 ? -77.374 -36.680 76.296 1.00 91.44 342 ASP A O 1
ATOM 2770 N N . HIS A 1 343 ? -75.613 -35.855 77.408 1.00 89.38 343 HIS A N 1
ATOM 2771 C CA . HIS A 1 343 ? -75.941 -36.487 78.689 1.00 89.38 343 HIS A CA 1
ATOM 2772 C C . HIS A 1 343 ? -77.270 -35.979 79.278 1.00 89.38 343 HIS A C 1
ATOM 2774 O O . HIS A 1 343 ? -78.095 -36.770 79.752 1.00 89.38 343 HIS A O 1
ATOM 2780 N N . LEU A 1 344 ? -77.504 -34.661 79.270 1.00 89.31 344 LEU A N 1
ATOM 2781 C CA . LEU A 1 344 ? -78.756 -34.065 79.746 1.00 89.31 344 LEU A CA 1
ATOM 2782 C C . LEU A 1 344 ? -79.940 -34.456 78.855 1.00 89.31 344 LEU A C 1
ATOM 2784 O O . LEU A 1 344 ? -80.997 -34.798 79.382 1.00 89.31 344 LEU A O 1
ATOM 2788 N N . ALA A 1 345 ? -79.765 -34.469 77.532 1.00 86.00 345 ALA A N 1
ATOM 2789 C CA . ALA A 1 345 ? -80.778 -34.922 76.582 1.00 86.00 345 ALA A CA 1
ATOM 2790 C C . ALA A 1 345 ? -81.139 -36.399 76.805 1.00 86.00 345 ALA A C 1
ATOM 2792 O O . ALA A 1 345 ? -82.323 -36.740 76.856 1.00 86.00 345 ALA A O 1
ATOM 2793 N N . ALA A 1 346 ? -80.140 -37.262 77.024 1.00 83.81 346 ALA A N 1
ATOM 2794 C CA . ALA A 1 346 ? -80.357 -38.663 77.379 1.00 83.81 346 ALA A CA 1
ATOM 2795 C C . ALA A 1 346 ? -81.116 -38.808 78.710 1.00 83.81 346 ALA A C 1
ATOM 2797 O O . ALA A 1 346 ? -82.056 -39.593 78.802 1.00 83.81 346 ALA A O 1
ATOM 2798 N N . SER A 1 347 ? -80.758 -38.010 79.720 1.00 84.69 347 SER A N 1
ATOM 2799 C CA . SER A 1 347 ? -81.426 -38.013 81.029 1.00 84.69 347 SER A CA 1
ATOM 2800 C C . SER A 1 347 ? -82.885 -37.542 80.947 1.00 84.69 347 SER A C 1
ATOM 2802 O O . SER A 1 347 ? -83.757 -38.127 81.584 1.00 84.69 347 SER A O 1
ATOM 2804 N N . LEU A 1 348 ? -83.180 -36.523 80.133 1.00 75.00 348 LEU A N 1
ATOM 2805 C CA . LEU A 1 348 ? -84.544 -36.039 79.877 1.00 75.00 348 LEU A CA 1
ATOM 2806 C C . LEU A 1 348 ? -85.400 -37.078 79.146 1.00 75.00 348 LEU A C 1
ATOM 2808 O O . LEU A 1 348 ? -86.573 -37.236 79.476 1.00 75.00 348 LEU A O 1
ATOM 2812 N N . SER A 1 349 ? -84.808 -37.831 78.217 1.00 74.50 349 SER A N 1
ATOM 2813 C CA . SER A 1 349 ? -85.501 -38.899 77.489 1.00 74.50 349 SER A CA 1
ATOM 2814 C C . SER A 1 349 ? -85.882 -40.106 78.363 1.00 74.50 349 SER A C 1
ATOM 2816 O O . SER A 1 349 ? -86.639 -40.951 77.897 1.00 74.50 349 SER A O 1
ATOM 2818 N N . ILE A 1 350 ? -85.358 -40.212 79.593 1.00 71.62 350 ILE A N 1
ATOM 2819 C CA . ILE A 1 350 ? -85.701 -41.258 80.578 1.00 71.62 350 ILE A CA 1
ATOM 2820 C C . ILE A 1 350 ? -86.868 -40.821 81.491 1.00 71.62 350 ILE A C 1
ATOM 2822 O O . ILE A 1 350 ? -87.497 -41.660 82.132 1.00 71.62 350 ILE A O 1
ATOM 2826 N N . VAL A 1 351 ? -87.155 -39.516 81.575 1.00 62.44 351 VAL A N 1
ATOM 2827 C CA . VAL A 1 351 ? -88.157 -38.930 82.491 1.00 62.44 351 VAL A CA 1
ATOM 2828 C C . VAL A 1 351 ? -89.499 -38.626 81.793 1.00 62.44 351 VAL A C 1
ATOM 2830 O O . VAL A 1 351 ? -90.496 -38.382 82.474 1.00 62.44 351 VAL A O 1
ATOM 2833 N N . GLN A 1 352 ? -89.549 -38.675 80.459 1.00 48.69 352 GLN A N 1
ATOM 2834 C CA . GLN A 1 352 ? -90.782 -38.682 79.650 1.00 48.69 352 GLN A CA 1
ATOM 2835 C C . GLN A 1 352 ? -91.182 -40.110 79.291 1.00 48.69 352 GLN A C 1
ATOM 2837 O O . GLN A 1 352 ? -92.409 -40.356 79.226 1.00 48.69 352 GLN A O 1
#

Radius of gyration: 70.38 Å; Cα contacts (8 Å, |Δi|>4): 64; chains: 1; bounding box: 185×59×192 Å

pLDDT: mean 81.34, std 21.16, range [27.77, 98.19]

Solvent-accessible surface area (backbone atoms only — not comparable to full-atom values): 21002 Å² total; per-residue (Å²): 113,73,63,60,53,47,52,51,53,56,69,68,59,64,51,56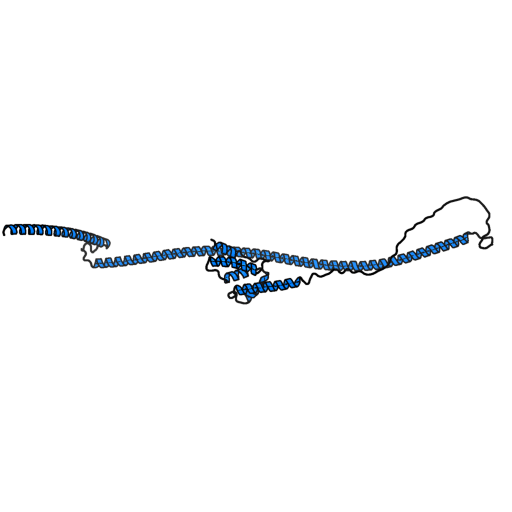,91,90,55,51,68,63,64,46,49,53,56,53,47,52,46,50,51,57,40,44,76,78,36,93,81,75,61,61,67,62,51,45,54,49,49,72,74,30,55,55,75,95,46,44,72,56,51,57,50,51,67,72,66,71,50,87,87,69,67,47,58,66,58,52,52,52,52,52,45,52,51,51,51,58,50,48,60,59,57,60,68,58,64,82,76,76,81,81,84,78,87,79,88,75,90,85,83,87,85,79,91,86,82,88,80,90,79,92,81,87,86,87,89,81,88,79,90,86,91,82,86,91,82,90,79,77,51,93,85,74,82,61,88,88,77,73,75,61,63,62,55,49,53,53,52,49,54,51,50,52,51,51,49,49,54,50,50,52,51,49,53,54,51,50,52,51,50,54,51,51,50,55,52,49,54,51,53,50,53,52,50,54,52,49,50,52,50,49,53,54,51,53,51,54,50,51,53,51,51,52,53,49,52,52,52,51,51,52,51,52,54,50,52,52,50,51,52,52,51,50,53,53,51,54,51,52,52,52,53,49,52,53,52,50,52,52,49,54,51,51,50,52,53,50,53,50,52,54,51,52,51,53,50,52,54,50,51,55,51,52,52,50,50,54,51,51,50,50,52,53,52,54,52,52,58,72,71,50,94,62,58,77,88,48,64,79,51,57,71,67,60,43,48,52,49,53,51,51,52,49,52,51,51,51,52,52,49,53,49,50,55,51,50,54,52,50,51,54,49,53,53,47,53,51,49,53,51,51,52,55,55,52,67,72,76,110

Foldseek 3Di:
DVLVVLVVVLVPQADDPPDALVRSLVVNVVSVVVNCVVPVDDDQLVVLVSCLVRYDPLCVVVSVVVVVVDDSPPDGNVNSSVVRNVSVVVVVVVVVVVVVPDDDPDDDDDDDDDDDDDDDDDDDDDDDDDDDDDDDDDDDDDDPPPRDDDDDPVVVVVVVVVVVVVVVVVVVVVVVVVVVVVVVVVVVVVVVVVVVVVVVVVVVVVVVVVVVVVVVVVVVVVVVVVVVVVVVVVVVVVVVVVVVVVVVVVVVVVVVVVVVVVVVVVVVVVVVVVVVVVVVVVVVVVLVVVLVVDPDDPVQNPDDPVSVVVVVVVVVVVVVVVVVVVVVVVVVVVVVVVVVVVVVVVVVVVVD

InterPro domains:
  IPR061502 Copia/RE1/RE2-like, N-terminal domain [PF14223] (2-93)

Secondary structure (DSSP, 8-state):
-HHHHHHHHHHT----TT--HHHHHHHHHHHHHHHHHHSS---HHHHHHHHHHHS-GGGHHHHHHHHHTS-TTT--HHHHHHHHHHHHHHHHHHHHTTTTTS-------------------------------------PPPPTTT--S---THHHHHHHHHHHHHHHHHHHHHHHHHHHHHHHHHHHHHHHHHHHHHHHHHHHHHHHHHHHHHHHHHHHHHHHHHHHHHHHHHHHHHHHHHHHHHHHHHHHHHHHHHHHHHHHHHHHHHHHHHHHHHHHHHHHHHHHHHHHHS---HHHHTS-HHHHHHHHHHHHHHHHHHHHHHHHHHHHHHHHHHHHHHHHHHHHHHH-

Sequence (352 aa):
MRVLNLIREYEMQRMKESETIKEYSDRLLSIVNQVRLLSKDFSDSRIVQKILVTIPERFESMISSLENSKDMSSITLAELLNALQAQEQRRLMRLEGTVEGALAVKLHISHNNKGKKRNGKKSTVDQAYSKGEGSDKQYYPSCQHCGKKGHPPHKSLLVENIASLEDQNRKFLEQVESKKATVEMLKSELEKTKTEVEQEKMRCANTKEKLSMVVSKGKRLIQQRDSLKEFLADKTSEFEKCVAELYEKFSALEAAKLHNMDIVGKARWLVNERNELKRVSMDYYRLKDAFSTIGLPENVIFSDLDSRLAWLKESFYQAKDDINMLQTEISRTKEATRDEIDHLAASLSIVQ

Mean predicted aligned error: 21.3 Å